Protein AF-A0A6J4IXH8-F1 (afdb_monomer)

Foldseek 3Di:
DDWDWDKAFPPNDPVAHLQLKWKAKPFF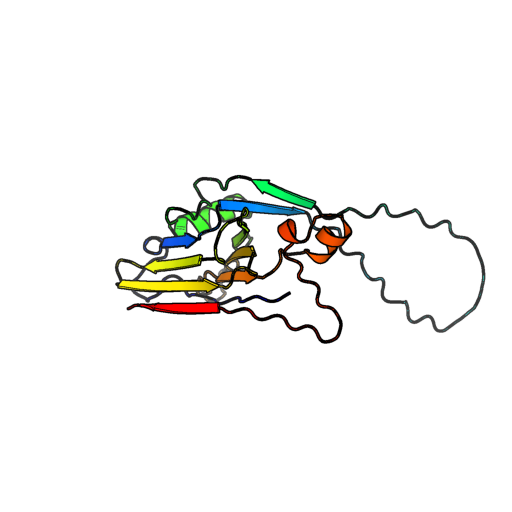WWKDKDAWPDPPPPDPPPDPDDDDDDDDPPDPDPTDFIDIDIDGDDPLCHRHVIHRRVSVQVVVCVVPVQFWAWIKTFHDDDDAAMWMKMDRVVVQKIKIKGKGNLWTMWIKTWGGFDPDPPDDTDRTIIITTIGSFDVNLVSCVVSVNDCNHGSDDDADVPDDDDMDMDMDMGD

Organism: NCBI:txid166587

Solvent-accessible surface area (backbone atoms only — not comparable to full-atom values): 11899 Å² total; per-residue (Å²): 133,55,70,50,71,57,77,41,60,47,36,85,46,96,88,54,46,40,73,55,25,35,33,30,29,74,43,71,26,31,40,50,69,49,73,39,75,76,74,75,76,71,68,78,71,88,75,86,74,82,94,76,90,83,88,78,87,73,78,81,76,76,77,63,67,29,45,76,47,79,41,75,47,52,84,58,67,39,24,70,86,50,28,43,43,44,51,45,58,50,55,44,33,78,80,32,83,78,50,39,47,76,49,41,29,32,53,73,92,74,90,62,34,47,39,38,36,43,32,29,73,91,74,53,33,35,40,39,38,40,37,36,57,68,34,39,22,40,27,46,36,23,78,46,78,63,93,46,93,83,50,75,84,64,79,46,38,46,20,64,33,37,17,19,29,43,88,65,23,70,49,29,40,75,58,68,46,52,48,90,76,22,28,62,82,87,72,60,97,89,60,82,90,86,81,53,76,48,81,47,77,50,110

Radius of gyration: 21.1 Å; Cα contacts (8 Å, |Δi|>4): 394; chains: 1; bounding box: 58×55×50 Å

Mean predicted aligned error: 7.2 Å

Sequence (203 aa):
AFGIHPYFPIPFTPSSRAEDCIVQASVTRRAEIESAPQAQLERPSDATGTVGSAGAAGSAVTPRVASIRFSPPSDALSLENGQRVDRLLDGQRGERPHGGLQVNYGRENGEGGVRWSLAAPREDVSVTIETSEDFRALRIFAPPPPASPTAPPAQTCISPVIATCFPDAFNLASAGYPPEVTGVIELAPGEQWRGWVRIGVTC

InterPro domains:
  IPR011013 Galactose mutarotase-like domain superfamily [SSF74650] (2-201)
  IPR014718 Glycoside hydrolase-type carbohydrate-binding [G3DSA:2.70.98.10] (1-202)

Structure (mmCIF, N/CA/C/O backbone):
data_AF-A0A6J4IXH8-F1
#
_entry.id   AF-A0A6J4IXH8-F1
#
loop_
_atom_site.group_PDB
_atom_site.id
_atom_site.type_symbol
_atom_site.label_atom_id
_atom_site.label_alt_id
_atom_site.label_comp_id
_atom_site.label_asym_id
_atom_site.label_entity_id
_atom_site.label_seq_id
_atom_site.pdbx_PDB_ins_code
_atom_site.Cartn_x
_atom_site.Cartn_y
_atom_site.Cartn_z
_atom_site.occupancy
_atom_site.B_iso_or_equiv
_atom_site.auth_seq_id
_atom_site.auth_comp_id
_atom_site.auth_asym_id
_atom_site.auth_atom_id
_atom_site.pdbx_PDB_model_num
ATOM 1 N N . ALA A 1 1 ? 2.494 5.334 -14.492 1.00 87.19 1 ALA A N 1
ATOM 2 C CA . ALA A 1 1 ? 2.220 4.782 -13.151 1.00 87.19 1 ALA A CA 1
ATOM 3 C C . ALA A 1 1 ? 0.738 4.935 -12.863 1.00 87.19 1 ALA A C 1
ATOM 5 O O . ALA A 1 1 ? 0.235 6.048 -12.969 1.00 87.19 1 ALA A O 1
ATOM 6 N N . PHE A 1 2 ? 0.050 3.842 -12.543 1.00 95.00 2 PHE A N 1
ATOM 7 C CA . PHE A 1 2 ? -1.353 3.871 -12.125 1.00 95.00 2 PHE A CA 1
ATOM 8 C C . PHE A 1 2 ? -1.459 3.387 -10.683 1.00 95.00 2 PHE A C 1
ATOM 10 O O . PHE A 1 2 ? -0.683 2.534 -10.254 1.00 95.00 2 PHE A O 1
ATOM 17 N N . GLY A 1 3 ? -2.403 3.941 -9.927 1.00 95.94 3 GLY A N 1
ATOM 18 C CA . GLY A 1 3 ? -2.612 3.561 -8.539 1.00 95.94 3 GLY A CA 1
ATOM 19 C C . GLY A 1 3 ? -3.905 4.114 -7.962 1.00 95.94 3 GLY A C 1
ATOM 20 O O . GLY A 1 3 ? -4.536 4.993 -8.549 1.00 95.94 3 GLY A O 1
ATOM 21 N N . ILE A 1 4 ? -4.281 3.587 -6.804 1.00 97.75 4 ILE A N 1
ATOM 22 C CA . ILE A 1 4 ? -5.411 4.045 -5.999 1.00 97.75 4 ILE A CA 1
ATOM 23 C C . ILE A 1 4 ? -4.935 4.430 -4.599 1.00 97.75 4 ILE A C 1
ATOM 25 O O . ILE A 1 4 ? -3.929 3.920 -4.107 1.00 97.75 4 ILE A O 1
ATOM 29 N N . HIS A 1 5 ? -5.669 5.341 -3.964 1.00 97.38 5 HIS A N 1
ATOM 30 C CA . HIS A 1 5 ? -5.351 5.848 -2.631 1.00 97.38 5 HIS A CA 1
ATOM 31 C C . HIS A 1 5 ? -6.638 6.104 -1.821 1.00 97.38 5 HIS A C 1
ATOM 33 O O . HIS A 1 5 ? -6.948 7.251 -1.493 1.00 97.38 5 HIS A O 1
ATOM 39 N N . PRO A 1 6 ? -7.465 5.067 -1.577 1.00 97.31 6 PRO A N 1
ATOM 40 C CA . PRO A 1 6 ? -8.696 5.222 -0.812 1.00 97.31 6 PRO A CA 1
ATOM 41 C C . PRO A 1 6 ? -8.375 5.431 0.667 1.00 97.31 6 PRO A C 1
ATOM 43 O O . PRO A 1 6 ? -7.497 4.769 1.215 1.00 97.31 6 PRO A O 1
ATOM 46 N N . TYR A 1 7 ? -9.097 6.327 1.326 1.00 96.06 7 TYR A N 1
ATOM 47 C CA . TYR A 1 7 ? -8.941 6.587 2.753 1.00 96.06 7 TYR A CA 1
ATOM 48 C C . TYR A 1 7 ? -10.083 5.935 3.519 1.00 96.06 7 TYR A C 1
ATOM 50 O O . TYR A 1 7 ? -11.245 6.265 3.286 1.00 96.06 7 TYR A O 1
ATOM 58 N N . PHE A 1 8 ? -9.750 5.041 4.447 1.00 95.50 8 PHE A N 1
ATOM 59 C CA . PHE A 1 8 ? -10.729 4.395 5.312 1.00 95.50 8 PHE A CA 1
ATOM 60 C C . PHE A 1 8 ? -10.661 4.990 6.712 1.00 95.50 8 PHE A C 1
ATOM 62 O O . PHE A 1 8 ? -9.578 4.995 7.310 1.00 95.50 8 PHE A O 1
ATOM 69 N N . PRO A 1 9 ? -11.780 5.507 7.243 1.00 94.31 9 PRO A N 1
ATOM 70 C CA . PRO A 1 9 ? -11.815 5.997 8.606 1.00 94.31 9 PRO A CA 1
ATOM 71 C C . PRO A 1 9 ? -11.579 4.848 9.582 1.00 94.31 9 PRO A C 1
ATOM 73 O O . PRO A 1 9 ? -12.140 3.765 9.428 1.00 94.31 9 PRO A O 1
ATOM 76 N N . ILE A 1 10 ? -10.756 5.109 10.593 1.00 92.19 10 ILE A N 1
ATOM 77 C CA . ILE A 1 10 ? -10.539 4.222 11.724 1.00 92.19 10 ILE A CA 1
ATOM 78 C C . ILE A 1 10 ? -10.920 4.985 12.998 1.00 92.19 10 ILE A C 1
ATOM 80 O O . ILE A 1 10 ? -10.379 6.062 13.263 1.00 92.19 10 ILE A O 1
ATOM 84 N N . PRO A 1 11 ? -11.812 4.431 13.817 1.00 90.62 11 PRO A N 1
ATOM 85 C CA . PRO A 1 11 ? -12.484 3.151 13.619 1.00 90.62 11 PRO A CA 1
ATOM 86 C C . PRO A 1 11 ? -13.661 3.314 12.616 1.00 90.62 11 PRO A C 1
ATOM 88 O O . PRO A 1 11 ? -14.047 4.446 12.312 1.00 90.62 11 PRO A O 1
ATOM 91 N N . PHE A 1 12 ? -14.185 2.228 12.027 1.00 88.19 12 PHE A N 1
ATOM 92 C CA . PHE A 1 12 ? -15.196 2.334 10.950 1.00 88.19 12 PHE A CA 1
ATOM 93 C C . PHE A 1 12 ? -16.513 2.962 11.417 1.00 88.19 12 PHE A C 1
ATOM 95 O O . PHE A 1 12 ? -17.196 3.634 10.644 1.00 88.19 12 PHE A O 1
ATOM 102 N N . THR A 1 13 ? -16.875 2.733 12.677 1.00 84.94 13 THR A N 1
ATOM 103 C CA . THR A 1 13 ? -18.108 3.229 13.295 1.00 84.94 13 THR A CA 1
ATOM 104 C C . THR A 1 13 ? -17.793 3.987 14.588 1.00 84.94 13 THR A C 1
ATOM 106 O O . THR A 1 13 ? -16.783 3.696 15.234 1.00 84.94 13 THR A O 1
ATOM 109 N N . PRO A 1 14 ? -18.656 4.914 15.042 1.00 86.56 14 PRO A N 1
ATOM 110 C CA . PRO A 1 14 ? -18.432 5.645 16.293 1.00 86.56 14 PRO A CA 1
ATOM 111 C C . PRO A 1 14 ? -18.320 4.771 17.556 1.00 86.56 14 PRO A C 1
ATOM 113 O O . PRO A 1 14 ? -17.774 5.231 18.554 1.00 86.56 14 PRO A O 1
ATOM 116 N N . SER A 1 15 ? -18.846 3.541 17.540 1.00 86.50 15 SER A N 1
ATOM 117 C CA . SER A 1 15 ? -18.797 2.599 18.670 1.00 86.50 15 SER A CA 1
ATOM 118 C C . SER A 1 15 ? -17.563 1.694 18.678 1.00 86.50 15 SER A C 1
ATOM 120 O O . SER A 1 15 ? -17.307 1.028 19.679 1.00 86.50 15 SER A O 1
ATOM 122 N N . SER A 1 16 ? -16.826 1.649 17.570 1.00 88.12 16 SER A N 1
ATOM 123 C CA . SER A 1 16 ? -15.668 0.772 17.379 1.00 88.12 16 SER A CA 1
ATOM 124 C C . SER A 1 16 ? -14.368 1.438 17.844 1.00 88.12 16 SER A C 1
ATOM 126 O O . SER A 1 16 ? -14.337 2.635 18.138 1.00 88.12 16 SER A O 1
ATOM 128 N N . ARG A 1 17 ? -13.268 0.681 17.938 1.00 92.25 17 ARG A N 1
ATOM 129 C CA . ARG A 1 17 ? -11.927 1.215 18.242 1.00 92.25 17 ARG A CA 1
ATOM 130 C C . ARG A 1 17 ? -10.899 0.701 17.235 1.00 92.25 17 ARG A C 1
ATOM 132 O O . ARG A 1 17 ? -11.084 -0.341 16.618 1.00 92.25 17 ARG A O 1
ATOM 139 N N . ALA A 1 18 ? -9.778 1.411 17.081 1.00 92.00 18 ALA A N 1
ATOM 140 C CA . ALA A 1 18 ? -8.695 0.982 16.183 1.00 92.00 18 ALA A CA 1
ATOM 141 C C . ALA A 1 18 ? -8.145 -0.411 16.547 1.00 92.00 18 ALA A C 1
ATOM 143 O O . ALA A 1 18 ? -7.763 -1.180 15.672 1.00 92.00 18 ALA A O 1
ATOM 144 N N . GLU A 1 19 ? -8.153 -0.746 17.839 1.00 95.06 19 GLU A N 1
ATOM 145 C CA . GLU A 1 19 ? -7.765 -2.057 18.368 1.00 95.06 19 GLU A CA 1
ATOM 146 C C . GLU A 1 19 ? -8.638 -3.224 17.905 1.00 95.06 19 GLU A C 1
ATOM 148 O O . GLU A 1 19 ? -8.173 -4.366 17.972 1.00 95.06 19 GLU A O 1
ATOM 153 N N . ASP A 1 20 ? -9.851 -2.926 17.441 1.00 94.81 20 ASP A N 1
ATOM 154 C CA . ASP A 1 20 ? -10.836 -3.896 16.962 1.00 94.81 20 ASP A CA 1
ATOM 155 C C . ASP A 1 20 ? -10.746 -4.102 15.446 1.00 94.81 20 ASP A C 1
ATOM 157 O O . ASP A 1 20 ? -11.387 -4.995 14.898 1.00 94.81 20 ASP A O 1
ATOM 161 N N . CYS A 1 21 ? -9.932 -3.290 14.766 1.00 96.19 21 CYS A N 1
ATOM 162 C CA . CYS A 1 21 ? -9.717 -3.370 13.332 1.00 96.19 21 CYS A CA 1
ATOM 163 C C . CYS A 1 21 ? -8.485 -4.230 13.011 1.00 96.19 21 CYS A C 1
ATOM 165 O O . CYS A 1 21 ? -7.432 -4.095 13.642 1.00 96.19 21 CYS A O 1
ATOM 167 N N . ILE A 1 22 ? -8.593 -5.065 11.979 1.00 96.88 22 ILE A N 1
ATOM 168 C CA . ILE A 1 22 ? -7.533 -5.945 11.477 1.00 96.88 22 ILE A CA 1
ATOM 169 C C . ILE A 1 22 ? -7.256 -5.596 10.015 1.00 96.88 22 ILE A C 1
ATOM 171 O O . ILE A 1 22 ? -8.172 -5.591 9.196 1.00 96.88 22 ILE A O 1
ATOM 175 N N . VAL A 1 23 ? -5.992 -5.334 9.680 1.00 96.75 23 VAL A N 1
ATOM 176 C CA . VAL A 1 23 ? -5.506 -5.190 8.302 1.00 96.75 23 VAL A CA 1
ATOM 177 C C . VAL A 1 23 ? -4.793 -6.453 7.864 1.00 96.75 23 VAL A C 1
ATOM 179 O O . VAL A 1 23 ? -3.922 -6.937 8.574 1.00 96.75 23 VAL A O 1
ATOM 182 N N . GLN A 1 24 ? -5.080 -6.932 6.661 1.00 96.62 24 GLN A N 1
ATOM 183 C CA . GLN A 1 24 ? -4.348 -8.032 6.042 1.00 96.62 24 GLN A CA 1
ATOM 184 C C . GLN A 1 24 ? -3.938 -7.657 4.619 1.00 96.62 24 GLN A C 1
ATOM 186 O O . GLN A 1 24 ? -4.613 -6.868 3.956 1.00 96.62 24 GLN A O 1
ATOM 191 N N . ALA A 1 25 ? -2.826 -8.206 4.134 1.00 95.06 25 ALA A N 1
ATOM 192 C CA . ALA A 1 25 ? -2.415 -8.034 2.749 1.00 95.06 25 ALA A CA 1
ATOM 193 C C . ALA A 1 25 ? -1.637 -9.244 2.223 1.00 95.06 25 ALA A C 1
ATOM 195 O O . ALA A 1 25 ? -0.930 -9.909 2.973 1.00 95.06 25 ALA A O 1
ATOM 196 N N . SER A 1 26 ? -1.715 -9.492 0.915 1.00 91.25 26 SER A N 1
ATOM 197 C CA . SER A 1 26 ? -0.992 -10.579 0.235 1.00 91.25 26 SER A CA 1
ATOM 198 C C . SER A 1 26 ? 0.479 -10.261 -0.071 1.00 91.25 26 SER A C 1
ATOM 200 O O . SER A 1 26 ? 1.099 -10.944 -0.883 1.00 91.25 26 SER A O 1
ATOM 202 N N . VAL A 1 27 ? 1.022 -9.182 0.492 1.00 83.62 27 VAL A N 1
ATOM 203 C CA . VAL A 1 27 ? 2.410 -8.751 0.284 1.00 83.62 27 VAL A CA 1
ATOM 204 C C . VAL A 1 27 ? 3.284 -9.247 1.429 1.00 83.62 27 VAL A C 1
ATOM 206 O O . VAL A 1 27 ? 2.917 -9.131 2.595 1.00 83.62 27 VAL A O 1
ATOM 209 N N . THR A 1 28 ? 4.448 -9.788 1.084 1.00 81.81 28 THR A N 1
ATOM 210 C CA . THR A 1 28 ? 5.257 -10.618 1.993 1.00 81.81 28 THR A CA 1
ATOM 211 C C . THR A 1 28 ? 6.595 -9.975 2.372 1.00 81.81 28 THR A C 1
ATOM 213 O O . THR A 1 28 ? 7.323 -10.468 3.239 1.00 81.81 28 THR A O 1
ATOM 216 N N . ARG A 1 29 ? 6.955 -8.853 1.728 1.00 89.62 29 ARG A N 1
ATOM 217 C CA . ARG A 1 29 ? 8.221 -8.142 1.953 1.00 89.62 29 ARG A CA 1
ATOM 218 C C . ARG A 1 29 ? 8.010 -6.660 2.182 1.00 89.62 29 ARG A C 1
ATOM 220 O O . ARG A 1 29 ? 7.274 -6.017 1.438 1.00 89.62 29 ARG A O 1
ATOM 227 N N . ARG A 1 30 ? 8.735 -6.106 3.154 1.00 91.88 30 ARG A N 1
ATOM 228 C CA . ARG A 1 30 ? 8.935 -4.664 3.308 1.00 91.88 30 ARG A CA 1
ATOM 229 C C . ARG A 1 30 ? 9.910 -4.198 2.227 1.00 91.88 30 ARG A C 1
ATOM 231 O O . ARG A 1 30 ? 10.925 -4.846 1.992 1.00 91.88 30 ARG A O 1
ATOM 238 N N . ALA A 1 31 ? 9.595 -3.079 1.585 1.00 90.38 31 ALA A N 1
ATOM 239 C CA . ALA A 1 31 ? 10.451 -2.417 0.612 1.00 90.38 31 ALA A CA 1
ATOM 240 C C . ALA A 1 31 ? 11.000 -1.110 1.204 1.00 90.38 31 ALA A C 1
ATOM 242 O O . ALA A 1 31 ? 10.261 -0.154 1.470 1.00 90.38 31 ALA A O 1
ATOM 243 N N . GLU A 1 32 ? 12.309 -1.064 1.409 1.00 90.88 32 GLU A N 1
ATOM 244 C CA . GLU A 1 32 ? 13.037 0.145 1.778 1.00 90.88 32 GLU A CA 1
ATOM 245 C C . GLU A 1 32 ? 13.555 0.805 0.509 1.00 90.88 32 GLU A C 1
ATOM 247 O O . GLU A 1 32 ? 14.340 0.202 -0.218 1.00 90.88 32 GLU A O 1
ATOM 252 N N . ILE A 1 33 ? 13.106 2.030 0.243 1.00 86.94 33 ILE A N 1
ATOM 253 C CA . ILE A 1 33 ? 13.518 2.801 -0.929 1.00 86.94 33 ILE A CA 1
ATOM 254 C C . ILE A 1 33 ? 14.333 3.982 -0.427 1.00 86.94 33 ILE A C 1
ATOM 256 O O . ILE A 1 33 ? 13.814 4.831 0.303 1.00 86.94 33 ILE A O 1
ATOM 260 N N . GLU A 1 34 ? 15.603 4.024 -0.809 1.00 88.12 34 GLU A N 1
ATOM 261 C CA . GLU A 1 34 ? 16.436 5.207 -0.652 1.00 88.12 34 GLU A CA 1
ATOM 262 C C . GLU A 1 34 ? 16.357 5.999 -1.952 1.00 88.12 34 GLU A C 1
ATOM 264 O O . GLU A 1 34 ? 16.907 5.591 -2.979 1.00 88.12 34 GLU A O 1
ATOM 269 N N . SER A 1 35 ? 15.629 7.114 -1.913 1.00 80.00 35 SER A N 1
ATOM 270 C CA . SER A 1 35 ? 15.503 7.977 -3.079 1.00 80.00 35 SER A CA 1
ATOM 271 C C . SER A 1 35 ? 16.795 8.720 -3.360 1.00 80.00 35 SER A C 1
ATOM 273 O O . SER A 1 35 ? 17.481 9.192 -2.446 1.00 80.00 35 SER A O 1
ATOM 275 N N . ALA A 1 36 ? 17.087 8.882 -4.647 1.00 73.88 36 ALA A N 1
ATOM 276 C CA . ALA A 1 36 ? 18.107 9.822 -5.068 1.00 73.88 36 ALA A CA 1
ATOM 277 C C . ALA A 1 36 ? 17.734 11.235 -4.566 1.00 73.88 36 ALA A C 1
ATOM 279 O O . ALA A 1 36 ? 16.548 11.584 -4.539 1.00 73.88 36 ALA A O 1
ATOM 280 N N . PRO A 1 37 ? 18.711 12.077 -4.179 1.00 69.62 37 PRO A N 1
ATOM 281 C CA . PRO A 1 37 ? 18.475 13.496 -3.993 1.00 69.62 37 PRO A CA 1
ATOM 282 C C . PRO A 1 37 ? 17.785 14.020 -5.245 1.00 69.62 37 PRO A C 1
ATOM 284 O O . PRO A 1 37 ? 18.296 13.842 -6.352 1.00 69.62 37 PRO A O 1
ATOM 287 N N . GLN A 1 38 ? 16.627 14.656 -5.077 1.00 61.53 38 GLN A N 1
ATOM 288 C CA . GLN A 1 38 ? 16.044 15.408 -6.174 1.00 61.53 38 GLN A CA 1
ATOM 289 C C . GLN A 1 38 ? 17.078 16.457 -6.562 1.00 61.53 38 GLN A C 1
ATOM 291 O O . GLN A 1 38 ? 17.423 17.310 -5.740 1.00 61.53 38 GLN A O 1
ATOM 296 N N . ALA A 1 39 ? 17.607 16.362 -7.785 1.00 58.66 39 ALA A N 1
ATOM 297 C CA . ALA A 1 39 ? 18.360 17.460 -8.355 1.00 58.66 39 ALA A CA 1
ATOM 298 C C . ALA A 1 39 ? 17.450 18.679 -8.218 1.00 58.66 39 ALA A C 1
ATOM 300 O O . ALA A 1 39 ? 16.337 18.680 -8.753 1.00 58.66 39 ALA A O 1
ATOM 301 N N . GLN A 1 40 ? 17.864 19.662 -7.414 1.00 54.69 40 GLN A N 1
ATOM 302 C CA . GLN A 1 40 ? 17.175 20.938 -7.412 1.00 54.69 40 GLN A CA 1
ATOM 303 C C . GLN A 1 40 ? 17.291 21.411 -8.849 1.00 54.69 40 GLN A C 1
ATOM 305 O O . GLN A 1 40 ? 18.394 21.671 -9.324 1.00 54.69 40 GLN A O 1
ATOM 310 N N . LEU A 1 41 ? 16.170 21.390 -9.572 1.00 49.66 41 LEU A N 1
ATOM 311 C CA . LEU A 1 41 ? 16.107 21.995 -10.882 1.00 49.66 41 LEU A CA 1
ATOM 312 C C . LEU A 1 41 ? 16.329 23.474 -10.589 1.00 49.66 41 LEU A C 1
ATOM 314 O O . LEU A 1 41 ? 15.398 24.170 -10.176 1.00 49.66 41 LEU A O 1
ATOM 318 N N . GLU A 1 42 ? 17.583 23.921 -10.658 1.00 53.22 42 GLU A N 1
ATOM 319 C CA . GLU A 1 42 ? 17.885 25.336 -10.619 1.00 53.22 42 GLU A CA 1
ATOM 320 C C . GLU A 1 42 ? 17.033 25.918 -11.735 1.00 53.22 42 GLU A C 1
ATOM 322 O O . GLU A 1 42 ? 17.183 25.555 -12.906 1.00 53.22 42 GLU A O 1
ATOM 327 N N . ARG A 1 43 ? 16.025 26.717 -11.354 1.00 54.06 43 ARG A N 1
ATOM 328 C CA . ARG A 1 43 ? 15.252 27.453 -12.347 1.00 54.06 43 ARG A CA 1
ATOM 329 C C . ARG A 1 43 ? 16.298 28.178 -13.181 1.00 54.06 43 ARG A C 1
ATOM 331 O O . ARG A 1 43 ? 17.144 28.827 -12.559 1.00 54.06 43 ARG A O 1
ATOM 338 N N . PRO A 1 44 ? 16.274 28.056 -14.521 1.00 55.91 44 PRO A N 1
ATOM 339 C CA . PRO A 1 44 ? 17.113 28.892 -15.356 1.00 55.91 44 PRO A CA 1
ATOM 340 C C . PRO A 1 44 ? 16.893 30.307 -14.846 1.00 55.91 44 PRO A C 1
ATOM 342 O O . PRO A 1 44 ? 15.757 30.783 -14.839 1.00 55.91 44 PRO A O 1
ATOM 345 N N . SER A 1 45 ? 17.927 30.911 -14.265 1.00 66.62 45 SER A N 1
ATOM 346 C CA . SER A 1 45 ? 17.841 32.300 -13.856 1.00 66.62 45 SER A CA 1
ATOM 347 C C . SER A 1 45 ? 17.407 33.061 -15.100 1.00 66.62 45 SER A C 1
ATOM 349 O O . SER A 1 45 ? 17.927 32.791 -16.184 1.00 66.62 45 SER A O 1
ATOM 351 N N . ASP A 1 46 ? 16.400 33.927 -14.967 1.00 57.56 46 ASP A N 1
ATOM 352 C CA . ASP A 1 46 ? 15.926 34.787 -16.049 1.00 57.56 46 ASP A CA 1
ATOM 353 C C . ASP A 1 46 ? 17.089 35.699 -16.472 1.00 57.56 46 ASP A C 1
ATOM 355 O O . ASP A 1 46 ? 17.253 36.825 -16.006 1.00 57.56 46 ASP A O 1
ATOM 359 N N . ALA A 1 47 ? 17.977 35.165 -17.304 1.00 53.16 47 ALA A N 1
ATOM 360 C CA . ALA A 1 47 ? 19.198 35.802 -17.739 1.00 53.16 47 ALA A CA 1
ATOM 361 C C . ALA A 1 47 ? 18.864 36.677 -18.943 1.00 53.16 47 ALA A C 1
ATOM 363 O O . ALA A 1 47 ? 19.218 36.395 -20.087 1.00 53.16 47 ALA A O 1
ATOM 364 N N . THR A 1 48 ? 18.189 37.792 -18.677 1.00 60.62 48 THR A N 1
ATOM 365 C CA . THR A 1 48 ? 18.367 38.981 -19.503 1.00 60.62 48 THR A CA 1
ATOM 366 C C . THR A 1 48 ? 19.795 39.483 -19.303 1.00 60.62 48 THR A C 1
ATOM 368 O O . THR A 1 48 ? 20.059 40.263 -18.394 1.00 60.62 48 THR A O 1
ATOM 371 N N . GLY A 1 49 ? 20.716 39.056 -20.168 1.00 56.59 49 GLY A N 1
ATOM 372 C CA . GLY A 1 49 ? 21.866 39.884 -20.521 1.00 56.59 49 GLY A CA 1
ATOM 373 C C . GLY A 1 49 ? 23.261 39.276 -20.372 1.00 56.59 49 GLY A C 1
ATOM 374 O O . GLY A 1 49 ? 23.696 38.874 -19.299 1.00 56.59 49 GLY A O 1
ATOM 375 N N . THR A 1 50 ? 24.006 39.461 -21.465 1.00 53.75 50 THR A N 1
ATOM 376 C CA . THR A 1 50 ? 25.472 39.509 -21.615 1.00 53.75 50 THR A CA 1
ATOM 377 C C . THR A 1 50 ? 26.207 38.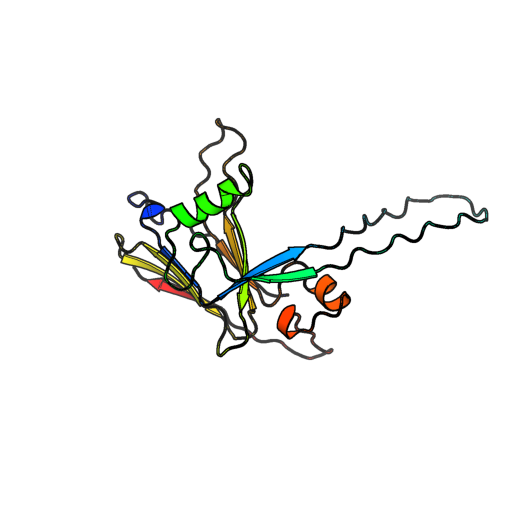183 -21.825 1.00 53.75 50 THR A C 1
ATOM 379 O O . THR A 1 50 ? 26.547 37.451 -20.903 1.00 53.75 50 THR A O 1
ATOM 382 N N . VAL A 1 51 ? 26.523 37.933 -23.099 1.00 53.97 51 VAL A N 1
ATOM 383 C CA . VAL A 1 51 ? 27.453 36.906 -23.575 1.00 53.97 51 VAL A CA 1
ATOM 384 C C . VAL A 1 51 ? 28.875 37.294 -23.151 1.00 53.97 51 VAL A C 1
ATOM 386 O O . VAL A 1 51 ? 29.426 38.269 -23.656 1.00 53.97 51 VAL A O 1
ATOM 389 N N . GLY A 1 52 ? 29.468 36.529 -22.235 1.00 53.94 52 GLY A N 1
ATOM 390 C CA . GLY A 1 52 ? 30.875 36.635 -21.843 1.00 53.94 52 GLY A CA 1
ATOM 391 C C . GLY A 1 52 ? 31.413 35.283 -21.363 1.00 53.94 52 GLY A C 1
ATOM 392 O O . GLY A 1 52 ? 30.938 34.742 -20.372 1.00 53.94 52 GLY A O 1
ATOM 393 N N . SER A 1 53 ? 32.379 34.725 -22.099 1.00 55.88 53 SER A N 1
ATOM 394 C CA . SER A 1 53 ? 33.139 33.496 -21.787 1.00 55.88 53 SER A CA 1
ATOM 395 C C . SER A 1 53 ? 34.040 33.688 -20.545 1.00 55.88 53 SER A C 1
ATOM 397 O O . SER A 1 53 ? 34.370 34.827 -20.247 1.00 55.88 53 SER A O 1
ATOM 399 N N . ALA A 1 54 ? 34.591 32.712 -19.814 1.00 53.72 54 ALA A N 1
ATOM 400 C CA . ALA A 1 54 ? 34.830 31.284 -20.005 1.00 53.72 54 ALA A CA 1
ATOM 401 C C . ALA A 1 54 ? 35.128 30.630 -18.630 1.00 53.72 54 ALA A C 1
ATOM 403 O O . ALA A 1 54 ? 35.655 31.290 -17.739 1.00 53.72 54 ALA A O 1
ATOM 404 N N . GLY A 1 55 ? 34.917 29.313 -18.522 1.00 54.59 55 GLY A N 1
ATOM 405 C CA . GLY A 1 55 ? 35.795 28.428 -17.742 1.00 54.59 55 GLY A CA 1
ATOM 406 C C . GLY A 1 55 ? 35.601 28.362 -16.224 1.00 54.59 55 GLY A C 1
ATOM 407 O O . GLY A 1 55 ? 36.504 28.725 -15.479 1.00 54.59 55 GLY A O 1
ATOM 408 N N . ALA A 1 56 ? 34.498 27.771 -15.761 1.00 56.34 56 ALA A N 1
ATOM 409 C CA . ALA A 1 56 ? 34.461 27.142 -14.441 1.00 56.34 56 ALA A CA 1
ATOM 410 C C . ALA A 1 56 ? 34.338 25.624 -14.628 1.00 56.34 56 ALA A C 1
ATOM 412 O O . ALA A 1 56 ? 33.361 25.139 -15.198 1.00 56.34 56 ALA A O 1
ATOM 413 N N . ALA A 1 57 ? 35.350 24.877 -14.183 1.00 58.78 57 ALA A N 1
ATOM 414 C CA . ALA A 1 57 ? 35.293 23.424 -14.106 1.00 58.78 57 ALA A CA 1
ATOM 415 C C . ALA A 1 57 ? 34.255 23.045 -13.041 1.00 58.78 57 ALA A C 1
ATOM 417 O O . ALA A 1 57 ? 34.531 23.095 -11.843 1.00 58.78 57 ALA A O 1
ATOM 418 N N . GLY A 1 58 ? 33.033 22.747 -13.486 1.00 58.88 58 GLY A N 1
ATOM 419 C CA . GLY A 1 58 ? 31.962 22.277 -12.619 1.00 58.88 58 GLY A CA 1
ATOM 420 C C . GLY A 1 58 ? 32.392 20.984 -11.939 1.00 58.88 58 GLY A C 1
ATOM 421 O O . GLY A 1 58 ? 32.725 20.007 -12.609 1.00 58.88 58 GLY A O 1
ATOM 422 N N . SER A 1 59 ? 32.415 20.995 -10.607 1.00 62.75 59 SER A N 1
ATOM 423 C CA . SER A 1 59 ? 32.625 19.791 -9.809 1.00 62.75 59 SER A CA 1
ATOM 424 C C . SER A 1 59 ? 31.560 18.772 -10.209 1.00 62.75 59 SER A C 1
ATOM 426 O O . SER A 1 59 ? 30.366 19.061 -10.107 1.00 62.75 59 SER A O 1
ATOM 428 N N . ALA A 1 60 ? 31.980 17.616 -10.725 1.00 61.84 60 ALA A N 1
ATOM 429 C CA . ALA A 1 60 ? 31.061 16.564 -11.128 1.00 61.84 60 ALA A CA 1
ATOM 430 C C . ALA A 1 60 ? 30.288 16.098 -9.889 1.00 61.84 60 ALA A C 1
ATOM 432 O O . ALA A 1 60 ? 30.837 15.439 -9.007 1.00 61.84 60 ALA A O 1
ATOM 433 N N . VAL A 1 61 ? 29.014 16.477 -9.798 1.00 62.19 61 VAL A N 1
ATOM 434 C CA . VAL A 1 61 ? 28.109 15.941 -8.785 1.00 62.19 61 VAL A CA 1
ATOM 435 C C . VAL A 1 61 ? 27.933 14.465 -9.112 1.00 62.19 61 VAL A C 1
ATOM 437 O O . VAL A 1 61 ? 27.284 14.134 -10.100 1.00 62.19 61 VAL A O 1
ATOM 440 N N . THR A 1 62 ? 28.526 13.575 -8.315 1.00 57.12 62 THR A N 1
ATOM 441 C CA . THR A 1 62 ? 28.255 12.140 -8.431 1.00 57.12 62 THR A CA 1
ATOM 442 C C . THR A 1 62 ? 26.778 11.928 -8.107 1.00 57.12 62 THR A C 1
ATOM 444 O O . THR A 1 62 ? 26.378 12.170 -6.962 1.00 57.12 62 THR A O 1
ATOM 447 N N . PRO A 1 63 ? 25.941 11.517 -9.074 1.00 60.78 63 PRO A N 1
ATOM 448 C CA . PRO A 1 63 ? 24.534 11.299 -8.803 1.00 60.78 63 PRO A CA 1
ATOM 449 C C . PRO A 1 63 ? 24.418 10.157 -7.796 1.00 60.78 63 PRO A C 1
ATOM 451 O O . PRO A 1 63 ? 24.931 9.058 -8.011 1.00 60.78 63 PRO A O 1
ATOM 454 N N . ARG A 1 64 ? 23.759 10.418 -6.665 1.00 70.00 64 ARG A N 1
ATOM 455 C CA . ARG A 1 64 ? 23.322 9.335 -5.784 1.00 70.00 64 ARG A CA 1
ATOM 456 C C . ARG A 1 64 ? 22.269 8.540 -6.545 1.00 70.00 64 ARG A C 1
ATOM 458 O O . ARG A 1 64 ? 21.273 9.096 -6.995 1.00 70.00 64 ARG A O 1
ATOM 465 N N . VAL A 1 65 ? 22.526 7.252 -6.695 1.00 75.38 65 VAL A N 1
ATOM 466 C CA . VAL A 1 65 ? 21.656 6.318 -7.402 1.00 75.38 65 VAL A CA 1
ATOM 467 C C . VAL A 1 65 ? 20.564 5.861 -6.434 1.00 75.38 65 VAL A C 1
ATOM 469 O O . VAL A 1 65 ? 20.872 5.501 -5.298 1.00 75.38 65 VAL A O 1
ATOM 472 N N . ALA A 1 66 ? 19.300 5.902 -6.859 1.00 86.12 66 ALA A N 1
ATOM 473 C CA . ALA A 1 66 ? 18.202 5.367 -6.058 1.00 86.12 66 ALA A CA 1
ATOM 474 C C . ALA A 1 66 ? 18.421 3.867 -5.805 1.00 86.12 66 ALA A C 1
ATOM 476 O O . ALA A 1 66 ? 18.909 3.148 -6.680 1.00 86.12 66 ALA A O 1
ATOM 477 N N . SER A 1 67 ? 18.055 3.379 -4.622 1.00 88.56 67 SER A N 1
ATOM 478 C CA . SER A 1 67 ? 18.165 1.955 -4.297 1.00 88.56 67 SER A CA 1
ATOM 479 C C . SER A 1 67 ? 16.903 1.424 -3.636 1.00 88.56 67 SER A C 1
ATOM 481 O O . SER A 1 67 ? 16.162 2.167 -2.988 1.00 88.56 67 SER A O 1
ATOM 483 N N . ILE A 1 68 ? 16.651 0.128 -3.819 1.00 91.00 68 ILE A N 1
ATOM 484 C CA . ILE A 1 68 ? 15.549 -0.584 -3.178 1.00 91.00 68 ILE A CA 1
ATOM 485 C C . ILE A 1 68 ? 16.071 -1.867 -2.539 1.00 91.00 68 ILE A C 1
ATOM 487 O O . ILE A 1 68 ? 16.841 -2.613 -3.144 1.00 91.00 68 ILE A O 1
ATOM 491 N N . ARG A 1 69 ? 15.654 -2.123 -1.299 1.00 91.56 69 ARG A N 1
ATOM 492 C CA . ARG A 1 69 ? 15.955 -3.361 -0.576 1.00 91.56 69 ARG A CA 1
ATOM 493 C C . ARG A 1 69 ? 14.672 -3.997 -0.078 1.00 91.56 69 ARG A C 1
ATOM 495 O O . ARG A 1 69 ? 13.807 -3.310 0.463 1.00 91.56 69 ARG A O 1
ATOM 502 N N . PHE A 1 70 ? 14.587 -5.312 -0.232 1.00 90.00 70 PHE A N 1
ATOM 503 C CA . PHE A 1 70 ? 13.501 -6.113 0.311 1.00 90.00 70 PHE A CA 1
ATOM 504 C C . PHE A 1 70 ? 13.966 -6.837 1.566 1.00 90.00 70 PHE A C 1
ATOM 506 O O . PHE A 1 70 ? 15.049 -7.422 1.594 1.00 90.00 70 PHE A O 1
ATOM 513 N N . SER A 1 71 ? 13.137 -6.804 2.598 1.00 91.94 71 SER A N 1
ATOM 514 C CA . SER A 1 71 ? 13.360 -7.524 3.847 1.00 91.94 71 SER A CA 1
ATOM 515 C C . SER A 1 71 ? 12.042 -8.119 4.348 1.00 91.94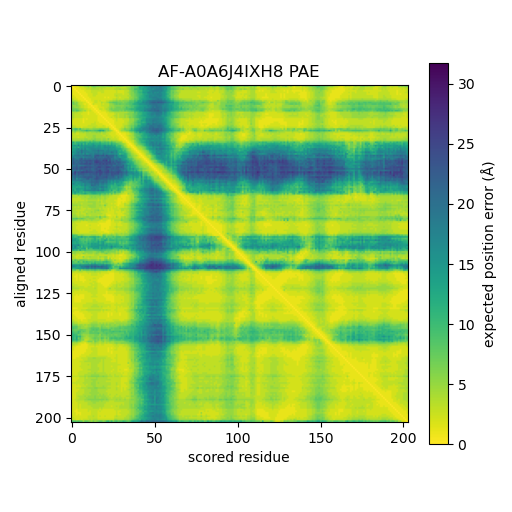 71 SER A C 1
ATOM 517 O O . SER A 1 71 ? 10.963 -7.614 4.010 1.00 91.94 71 SER A O 1
ATOM 519 N N . PRO A 1 72 ? 12.074 -9.210 5.129 1.00 90.19 72 PRO A N 1
ATOM 520 C CA . PRO A 1 72 ? 10.894 -9.643 5.865 1.00 90.19 72 PRO A CA 1
ATOM 521 C C . PRO A 1 72 ? 10.389 -8.500 6.763 1.00 90.19 72 PRO A C 1
ATOM 523 O O . PRO A 1 72 ? 11.210 -7.826 7.398 1.00 90.19 72 PRO A O 1
ATOM 526 N N . PRO A 1 73 ? 9.071 -8.240 6.824 1.00 87.00 73 PRO A N 1
ATOM 527 C CA . PRO A 1 73 ? 8.542 -7.292 7.794 1.00 87.00 73 PRO A CA 1
ATOM 528 C C . PRO A 1 73 ? 8.783 -7.812 9.219 1.00 87.00 73 PRO A C 1
ATOM 530 O O . PRO A 1 73 ? 8.794 -9.018 9.456 1.00 87.00 73 PRO A O 1
ATOM 533 N N . SER A 1 74 ? 8.956 -6.902 10.178 1.00 87.62 74 SER A N 1
ATOM 534 C CA . SER A 1 74 ? 8.903 -7.268 11.597 1.00 87.62 74 SER A CA 1
ATOM 535 C C . SER A 1 74 ? 7.490 -7.717 11.977 1.00 87.62 74 SER A C 1
ATOM 537 O O . SER A 1 74 ? 6.531 -7.364 11.293 1.00 87.62 74 SER A O 1
ATOM 539 N N . ASP A 1 75 ? 7.329 -8.407 13.107 1.00 86.75 75 ASP A N 1
ATOM 540 C CA . ASP A 1 75 ? 6.006 -8.834 13.593 1.00 86.75 75 ASP A CA 1
ATOM 541 C C . ASP A 1 75 ? 5.009 -7.667 13.704 1.00 86.75 75 ASP A C 1
ATOM 543 O O . ASP A 1 75 ? 3.828 -7.814 13.409 1.00 86.75 75 ASP A O 1
ATOM 547 N N . ALA A 1 76 ? 5.485 -6.469 14.063 1.00 85.56 76 ALA A N 1
ATOM 548 C CA . ALA A 1 76 ? 4.650 -5.270 14.161 1.00 85.56 76 ALA A CA 1
ATOM 549 C C . ALA A 1 76 ? 4.142 -4.744 12.802 1.00 85.56 76 ALA A C 1
ATOM 551 O O . ALA A 1 76 ? 3.178 -3.976 12.765 1.00 85.56 76 ALA A O 1
ATOM 552 N N . LEU A 1 77 ? 4.789 -5.134 11.702 1.00 86.56 77 LEU A N 1
ATOM 553 C CA . LEU A 1 77 ? 4.504 -4.689 10.336 1.00 86.56 77 LEU A CA 1
ATOM 554 C C . LEU A 1 77 ? 4.091 -5.846 9.409 1.00 86.56 77 LEU A C 1
ATOM 556 O O . LEU A 1 77 ? 3.823 -5.618 8.234 1.00 86.56 77 LEU A O 1
ATOM 560 N N . SER A 1 78 ? 4.056 -7.087 9.893 1.00 90.62 78 SER A N 1
ATOM 561 C CA . SER A 1 78 ? 3.636 -8.228 9.083 1.00 90.62 78 SER A CA 1
ATOM 562 C C . SER A 1 78 ? 2.129 -8.184 8.864 1.00 90.62 78 SER A C 1
ATOM 564 O O . SER A 1 78 ? 1.367 -8.101 9.821 1.00 90.62 78 SER A O 1
ATOM 566 N N . LEU A 1 79 ? 1.693 -8.227 7.602 1.00 91.38 79 LEU A N 1
ATOM 567 C CA . LEU A 1 79 ? 0.276 -8.144 7.230 1.00 91.38 79 LEU A CA 1
ATOM 568 C C . LEU A 1 79 ? -0.305 -9.489 6.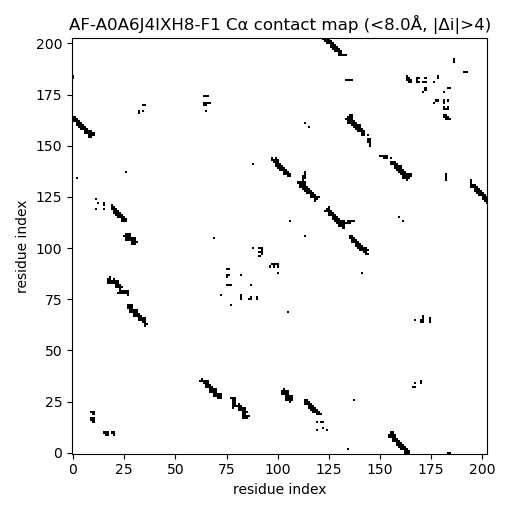774 1.00 91.38 79 LEU A C 1
ATOM 570 O O . LEU A 1 79 ? -1.493 -9.551 6.477 1.00 91.38 79 LEU A O 1
ATOM 574 N N . GLU A 1 80 ? 0.494 -10.556 6.691 1.00 86.75 80 GLU A N 1
ATOM 575 C CA . GLU A 1 80 ? 0.071 -11.830 6.084 1.00 86.75 80 GLU A CA 1
ATOM 576 C C . GLU A 1 80 ? -1.054 -12.515 6.873 1.00 86.75 80 GLU A C 1
ATOM 578 O O . GLU A 1 80 ? -2.005 -13.029 6.284 1.00 86.75 80 GLU A O 1
ATOM 583 N N . ASN A 1 81 ? -0.972 -12.463 8.206 1.00 88.31 81 ASN A N 1
ATOM 584 C CA . ASN A 1 81 ? -1.881 -13.159 9.126 1.00 88.31 81 ASN A CA 1
ATOM 585 C C . ASN A 1 81 ? -2.898 -12.227 9.804 1.00 88.31 81 ASN A C 1
ATOM 587 O O . ASN A 1 81 ? -3.517 -12.603 10.797 1.00 88.31 81 ASN A O 1
ATOM 591 N N . GLY A 1 82 ? -3.064 -11.012 9.275 1.00 91.38 82 GLY A N 1
ATOM 592 C CA . GLY A 1 82 ? -3.867 -9.972 9.902 1.00 91.38 82 GLY A CA 1
ATOM 593 C C . GLY A 1 82 ? -3.109 -9.265 11.030 1.00 91.38 82 GLY A C 1
ATOM 594 O O . GLY A 1 82 ? -2.586 -9.891 11.947 1.00 91.38 82 GLY A O 1
ATOM 595 N N . GLN A 1 83 ? -3.077 -7.939 10.972 1.00 94.62 83 GLN A N 1
ATOM 596 C CA . GLN A 1 83 ? -2.416 -7.074 11.935 1.00 94.62 83 GLN A CA 1
ATOM 597 C C . GLN A 1 83 ? -3.411 -6.095 12.530 1.00 94.62 83 GLN A C 1
ATOM 599 O O . GLN A 1 83 ? -4.149 -5.423 11.807 1.00 94.62 83 GLN A O 1
ATOM 604 N N . ARG A 1 84 ? -3.415 -5.982 13.860 1.00 95.25 84 ARG A N 1
ATOM 605 C CA . ARG A 1 84 ? -4.267 -5.000 14.536 1.00 95.25 84 ARG A CA 1
ATOM 606 C C . ARG A 1 84 ? -3.830 -3.585 14.166 1.00 95.25 84 ARG A C 1
ATOM 608 O O . ARG A 1 84 ? -2.636 -3.274 14.173 1.00 95.25 84 ARG A O 1
ATOM 615 N N . VAL A 1 85 ? -4.793 -2.730 13.832 1.00 94.00 85 VAL A N 1
ATOM 616 C CA . VAL A 1 85 ? -4.499 -1.390 13.305 1.00 94.00 85 VAL A CA 1
ATOM 617 C C . VAL A 1 85 ? -3.798 -0.515 14.344 1.00 94.00 85 VAL A C 1
ATOM 619 O O . VAL A 1 85 ? -2.873 0.206 13.985 1.00 94.00 85 VAL A O 1
ATOM 622 N N . ASP A 1 86 ? -4.154 -0.610 15.627 1.00 92.75 86 ASP A N 1
ATOM 623 C CA . ASP A 1 86 ? -3.449 0.100 16.707 1.00 92.75 86 ASP A CA 1
ATOM 624 C C . ASP A 1 86 ? -1.957 -0.268 16.758 1.00 92.75 86 ASP A C 1
ATOM 626 O O . ASP A 1 86 ? -1.100 0.613 16.755 1.00 92.75 86 ASP A O 1
ATOM 630 N N . ARG A 1 87 ? -1.631 -1.564 16.688 1.00 91.44 87 ARG A N 1
ATOM 631 C CA . ARG A 1 87 ? -0.244 -2.053 16.674 1.00 91.44 87 ARG A CA 1
ATOM 632 C C . ARG A 1 87 ? 0.529 -1.586 15.448 1.00 91.44 87 ARG A C 1
ATOM 634 O O . ARG A 1 87 ? 1.699 -1.230 15.573 1.00 91.44 87 ARG A O 1
ATOM 641 N N . LEU A 1 88 ? -0.121 -1.568 14.287 1.00 90.12 88 LEU A N 1
ATOM 642 C CA . LEU A 1 88 ? 0.475 -1.073 13.050 1.00 90.12 88 LEU A CA 1
ATOM 643 C C . LEU A 1 88 ? 0.785 0.432 13.131 1.00 90.12 88 LEU A C 1
ATOM 645 O O . LEU A 1 88 ? 1.853 0.868 12.700 1.00 90.12 88 LEU A O 1
ATOM 649 N N . LEU A 1 89 ? -0.129 1.220 13.706 1.00 88.69 89 LEU A N 1
ATOM 650 C CA . LEU A 1 89 ? 0.057 2.656 13.920 1.00 88.69 89 LEU A CA 1
ATOM 651 C C . LEU A 1 89 ? 1.151 2.941 14.966 1.00 88.69 89 LEU A C 1
ATOM 653 O O . LEU A 1 89 ? 1.962 3.845 14.768 1.00 88.69 89 LEU A O 1
ATOM 657 N N . ASP A 1 90 ? 1.213 2.161 16.046 1.00 86.25 90 ASP A N 1
ATOM 658 C CA . ASP A 1 90 ? 2.201 2.326 17.118 1.00 86.25 90 ASP A CA 1
ATOM 659 C C . ASP A 1 90 ? 3.614 1.915 16.696 1.00 86.25 90 ASP A C 1
ATOM 661 O O . ASP A 1 90 ? 4.581 2.621 16.996 1.00 86.25 90 ASP A O 1
ATOM 665 N N . GLY A 1 91 ? 3.747 0.800 15.966 1.00 75.38 91 GLY A N 1
ATOM 666 C CA . GLY A 1 91 ? 5.043 0.270 15.532 1.00 75.38 91 GLY A CA 1
ATOM 667 C C . GLY A 1 91 ? 5.865 1.288 14.741 1.00 75.38 91 GLY A C 1
ATOM 668 O O . GLY A 1 91 ? 7.087 1.330 14.854 1.00 75.38 91 GLY A O 1
ATOM 669 N N . GLN A 1 92 ? 5.196 2.172 14.001 1.00 69.25 92 GLN A N 1
ATOM 670 C CA . GLN A 1 92 ? 5.863 3.182 13.193 1.00 69.25 92 GLN A CA 1
ATOM 671 C C . GLN A 1 92 ? 6.082 4.518 13.921 1.00 69.25 92 GLN A C 1
ATOM 673 O O . GLN A 1 92 ? 7.054 5.214 13.620 1.00 69.25 92 GLN A O 1
ATOM 678 N N . ARG A 1 93 ? 5.277 4.846 14.944 1.00 71.00 93 ARG A N 1
ATOM 679 C CA . ARG A 1 93 ? 5.555 5.989 15.837 1.00 71.00 93 ARG A CA 1
ATOM 680 C C . ARG A 1 93 ? 6.881 5.831 16.578 1.00 71.00 93 ARG A C 1
ATOM 682 O O . ARG A 1 93 ? 7.557 6.830 16.808 1.00 71.00 93 ARG A O 1
ATOM 689 N N . GLY A 1 94 ? 7.276 4.596 16.898 1.00 65.69 94 GLY A N 1
ATOM 690 C CA . GLY A 1 94 ? 8.598 4.301 17.459 1.00 65.69 94 GLY A CA 1
ATOM 691 C C . GLY A 1 94 ? 9.753 4.673 16.520 1.00 65.69 94 GLY A C 1
ATOM 692 O O . GLY A 1 94 ? 10.779 5.163 16.981 1.00 65.69 94 GLY A O 1
ATOM 693 N N . GLU A 1 95 ? 9.573 4.504 15.204 1.00 66.44 95 GLU A N 1
ATOM 694 C CA . GLU A 1 95 ? 10.570 4.885 14.191 1.00 66.44 95 GLU A CA 1
ATOM 695 C C . GLU A 1 95 ? 10.517 6.392 13.857 1.00 66.44 95 GLU A C 1
ATOM 697 O O . GLU A 1 95 ? 11.541 6.992 13.527 1.00 66.44 95 GLU A O 1
ATOM 702 N N . ARG A 1 96 ? 9.327 7.017 13.905 1.00 68.00 96 ARG A N 1
ATOM 703 C CA . ARG A 1 96 ? 9.093 8.427 13.538 1.00 68.00 96 ARG A CA 1
ATOM 704 C C . ARG A 1 96 ? 8.010 9.064 14.430 1.00 68.00 96 ARG A C 1
ATOM 706 O O . ARG A 1 96 ? 6.844 9.068 14.042 1.00 68.00 96 ARG A O 1
ATOM 713 N N . PRO A 1 97 ? 8.368 9.701 15.561 1.00 60.22 97 PRO A N 1
ATOM 714 C CA . PRO A 1 97 ? 7.405 10.198 16.559 1.00 60.22 97 PRO A CA 1
ATOM 715 C C . PRO A 1 97 ? 6.375 11.210 16.035 1.00 60.22 97 PRO A C 1
ATOM 717 O O . PRO A 1 97 ? 5.293 11.357 16.597 1.00 60.22 97 PRO A O 1
ATOM 720 N N . HIS A 1 98 ? 6.712 11.910 14.950 1.00 61.72 98 HIS A N 1
ATOM 721 C CA . HIS A 1 98 ? 5.866 12.922 14.307 1.00 61.72 98 HIS A CA 1
ATOM 722 C C . HIS A 1 98 ? 5.504 12.562 12.859 1.00 61.72 98 HIS A C 1
ATOM 724 O O . HIS A 1 98 ? 4.919 13.372 12.141 1.00 61.72 98 HIS A O 1
ATOM 730 N N . GLY A 1 99 ? 5.882 11.364 12.405 1.00 68.81 99 GLY A N 1
ATOM 731 C CA . GLY A 1 99 ? 5.581 10.883 11.065 1.00 68.81 99 GLY A CA 1
ATOM 732 C C . GLY A 1 99 ? 4.223 10.193 11.022 1.00 68.81 99 GLY A C 1
ATOM 733 O O . GLY A 1 99 ? 3.854 9.475 11.944 1.00 68.81 99 GLY A O 1
ATOM 734 N N . GLY A 1 100 ? 3.483 10.392 9.933 1.00 78.25 100 GLY A N 1
ATOM 735 C CA . GLY A 1 100 ? 2.393 9.485 9.582 1.00 78.25 100 GLY A CA 1
ATOM 736 C C . GLY A 1 100 ? 2.933 8.124 9.134 1.00 78.25 100 GLY A C 1
ATOM 737 O O . GLY A 1 100 ? 4.090 8.042 8.703 1.00 78.25 100 GLY A O 1
ATOM 738 N N . LEU A 1 101 ? 2.089 7.087 9.175 1.00 82.19 101 LEU A N 1
ATOM 739 C CA . LEU A 1 101 ? 2.391 5.747 8.662 1.00 82.19 101 LEU A CA 1
ATOM 740 C C . LEU A 1 101 ? 2.762 5.803 7.191 1.00 82.19 101 LEU A C 1
ATOM 742 O O . LEU A 1 101 ? 2.017 6.343 6.383 1.00 82.19 101 LEU A O 1
ATOM 746 N N . GLN A 1 102 ? 3.946 5.285 6.867 1.00 88.88 102 GLN A N 1
ATOM 747 C CA . GLN A 1 102 ? 4.448 5.125 5.506 1.00 88.88 102 GLN A CA 1
ATOM 748 C C . GLN A 1 102 ? 5.331 3.883 5.452 1.00 88.88 102 GLN A C 1
ATOM 750 O O . GLN A 1 102 ? 6.533 3.952 5.713 1.00 88.88 102 GLN A O 1
ATOM 755 N N . VAL A 1 103 ? 4.736 2.741 5.120 1.00 86.38 103 VAL A N 1
ATOM 756 C CA . VAL A 1 103 ? 5.478 1.486 4.946 1.00 86.38 103 VAL A CA 1
ATOM 757 C C . VAL A 1 103 ? 5.194 0.959 3.557 1.00 86.38 103 VAL A C 1
ATOM 759 O O . VAL A 1 103 ? 4.031 0.758 3.215 1.00 86.38 103 VAL A O 1
ATOM 762 N N . ASN A 1 104 ? 6.243 0.776 2.753 1.00 91.06 104 ASN A N 1
ATOM 763 C CA . ASN A 1 104 ? 6.113 0.163 1.438 1.00 91.06 104 ASN A CA 1
ATOM 764 C C . ASN A 1 104 ? 6.310 -1.344 1.566 1.00 91.06 104 ASN A C 1
ATOM 766 O O . ASN A 1 104 ? 7.171 -1.813 2.312 1.00 91.06 104 ASN A O 1
ATOM 770 N N . TYR A 1 105 ? 5.546 -2.072 0.778 1.00 89.81 105 TYR A N 1
ATOM 771 C CA . TYR A 1 105 ? 5.609 -3.502 0.638 1.00 89.81 105 TYR A CA 1
ATOM 772 C C . TYR A 1 105 ? 5.712 -3.851 -0.834 1.00 89.81 105 TYR A C 1
ATOM 774 O O . TYR A 1 105 ? 5.093 -3.212 -1.692 1.00 89.81 105 TYR A O 1
ATOM 782 N N . GLY A 1 106 ? 6.504 -4.878 -1.096 1.00 85.38 106 GLY A N 1
ATOM 783 C CA . GLY A 1 106 ? 6.610 -5.493 -2.398 1.00 85.38 106 GLY A CA 1
ATOM 784 C C . GLY A 1 106 ? 5.990 -6.865 -2.415 1.00 85.38 106 GLY A C 1
ATOM 785 O O . GLY A 1 106 ? 5.990 -7.594 -1.420 1.00 85.38 106 GLY A O 1
ATOM 786 N N . ARG A 1 107 ? 5.498 -7.218 -3.590 1.00 82.38 107 ARG A N 1
ATOM 787 C CA . ARG A 1 107 ? 5.146 -8.585 -3.903 1.00 82.38 107 ARG A CA 1
ATOM 788 C C . ARG A 1 107 ? 6.342 -9.278 -4.547 1.00 82.38 107 ARG A C 1
ATOM 790 O O . ARG A 1 107 ? 6.767 -8.883 -5.629 1.00 82.38 107 ARG A O 1
ATOM 797 N N . GLU A 1 108 ? 6.873 -10.305 -3.886 1.00 69.38 108 GLU A N 1
ATOM 798 C CA . GLU A 1 108 ? 7.747 -11.273 -4.554 1.00 69.38 108 GLU A CA 1
ATOM 799 C C . GLU A 1 108 ? 6.892 -12.080 -5.543 1.00 69.38 108 GLU A C 1
ATOM 801 O O . GLU A 1 108 ? 5.734 -12.381 -5.256 1.00 69.38 108 GLU A O 1
ATOM 806 N N . ASN A 1 109 ? 7.434 -12.336 -6.737 1.00 63.97 109 ASN A N 1
ATOM 807 C CA . ASN A 1 109 ? 6.751 -12.964 -7.874 1.00 63.97 109 ASN A CA 1
ATOM 808 C C . ASN A 1 109 ? 5.748 -14.071 -7.472 1.00 63.97 109 ASN A C 1
ATOM 810 O O . ASN A 1 109 ? 6.081 -14.966 -6.700 1.00 63.97 109 ASN A O 1
ATOM 814 N N . GLY A 1 110 ? 4.530 -14.030 -8.027 1.00 62.91 110 GLY A N 1
ATOM 815 C CA . GLY A 1 110 ? 3.463 -15.004 -7.763 1.00 62.91 110 GLY A CA 1
ATOM 816 C C . GLY A 1 110 ? 2.231 -14.786 -8.652 1.00 62.91 110 GLY A C 1
ATOM 817 O O . GLY A 1 110 ? 2.215 -13.880 -9.486 1.00 62.91 110 GLY A O 1
ATOM 818 N N . GLU A 1 111 ? 1.175 -15.580 -8.455 1.00 67.12 111 GLU A N 1
ATOM 819 C CA . GLU A 1 111 ? -0.087 -15.487 -9.216 1.00 67.12 111 GLU A CA 1
ATOM 820 C C . GLU A 1 111 ? -1.040 -14.405 -8.664 1.00 67.12 111 GLU A C 1
ATOM 822 O O . GLU A 1 111 ? -1.219 -14.293 -7.447 1.00 67.12 111 GLU A O 1
ATOM 827 N N . GLY A 1 112 ? -1.628 -13.574 -9.537 1.00 86.56 112 GLY A N 1
ATOM 828 C CA . GLY A 1 112 ? -2.636 -12.551 -9.185 1.00 86.56 112 GLY A CA 1
ATOM 829 C C . GLY A 1 112 ? -2.098 -11.124 -9.004 1.00 86.56 112 GLY A C 1
ATOM 830 O O . GLY A 1 112 ? -0.972 -10.851 -9.393 1.00 86.56 112 GLY A O 1
ATOM 831 N N . GLY A 1 113 ? -2.902 -10.202 -8.458 1.00 92.62 113 GLY A N 1
ATOM 832 C CA . GLY A 1 113 ? -2.500 -8.835 -8.069 1.00 92.62 113 GLY A CA 1
ATOM 833 C C . GLY A 1 113 ? -2.326 -8.654 -6.560 1.00 92.62 113 GLY A C 1
ATOM 834 O O . GLY A 1 113 ? -2.097 -9.619 -5.831 1.00 92.62 113 GLY A O 1
ATOM 835 N N . VAL A 1 114 ? -2.440 -7.417 -6.071 1.00 94.75 114 VAL A N 1
ATOM 836 C CA . VAL A 1 114 ? -2.460 -7.119 -4.632 1.00 94.75 114 VAL A CA 1
ATOM 837 C C . VAL A 1 114 ? -3.846 -7.439 -4.084 1.00 94.75 114 VAL A C 1
ATOM 839 O O . VAL A 1 114 ? -4.851 -6.973 -4.620 1.00 94.75 114 VAL A O 1
ATOM 842 N N . ARG A 1 115 ? -3.895 -8.199 -2.986 1.00 96.25 115 ARG A N 1
ATOM 843 C CA . ARG A 1 115 ? -5.072 -8.288 -2.121 1.00 96.25 115 ARG A CA 1
ATOM 844 C C . ARG A 1 115 ? -4.787 -7.566 -0.817 1.00 96.25 115 ARG A C 1
ATOM 846 O O . ARG A 1 115 ? -3.742 -7.782 -0.204 1.00 96.25 115 ARG A O 1
ATOM 853 N N . TRP A 1 116 ? -5.715 -6.726 -0.399 1.00 97.31 116 TRP A N 1
ATOM 854 C CA . TRP A 1 116 ? -5.681 -6.018 0.871 1.00 97.31 116 TRP A CA 1
ATOM 855 C C . TRP A 1 116 ? -7.067 -6.062 1.498 1.00 97.31 116 TRP A C 1
ATOM 857 O O . TRP A 1 116 ? -8.070 -5.971 0.792 1.00 97.31 116 TRP A O 1
ATOM 867 N N . SER A 1 117 ? -7.141 -6.175 2.815 1.00 97.69 117 SER A N 1
ATOM 868 C CA . SER A 1 117 ? -8.402 -6.080 3.535 1.00 97.69 117 SER A CA 1
ATOM 869 C C . SER A 1 117 ? -8.250 -5.320 4.839 1.00 97.69 117 SER A C 1
ATOM 871 O O . SER A 1 117 ? -7.192 -5.325 5.468 1.00 97.69 117 SER A O 1
ATOM 873 N N . LEU A 1 118 ? -9.348 -4.702 5.250 1.00 97.44 118 LEU A N 1
ATOM 874 C CA . LEU A 1 118 ? -9.535 -4.082 6.549 1.00 97.44 118 LEU A CA 1
ATOM 875 C C . LEU A 1 118 ? -10.884 -4.545 7.088 1.00 97.44 118 LEU A C 1
ATOM 877 O O . LEU A 1 118 ? -11.917 -4.285 6.477 1.00 97.44 118 LEU A O 1
ATOM 881 N N . ALA A 1 119 ? -10.868 -5.236 8.217 1.00 96.88 119 ALA A N 1
ATOM 882 C CA . ALA A 1 119 ? -12.059 -5.778 8.855 1.00 96.88 119 ALA A CA 1
ATOM 883 C C . ALA A 1 119 ? -12.208 -5.212 10.265 1.00 96.88 119 ALA A C 1
ATOM 885 O O . ALA A 1 119 ? -11.210 -5.033 10.960 1.00 96.88 119 ALA A O 1
ATOM 886 N N . ALA A 1 120 ? -13.443 -4.982 10.694 1.00 96.19 120 ALA A N 1
ATOM 887 C CA . ALA A 1 120 ? -13.800 -4.737 12.084 1.00 96.19 120 ALA A CA 1
ATOM 888 C C . ALA A 1 120 ? -14.799 -5.829 12.504 1.00 96.19 120 ALA A C 1
ATOM 890 O O . ALA A 1 120 ? -16.007 -5.691 12.300 1.00 96.19 120 ALA A O 1
ATOM 891 N N . PRO A 1 121 ? -14.296 -6.981 12.999 1.00 94.94 121 PRO A N 1
ATOM 892 C CA . PRO A 1 121 ? -15.115 -8.178 13.184 1.00 94.94 121 PRO A CA 1
ATOM 893 C C . PRO A 1 121 ? -16.238 -8.024 14.211 1.00 94.94 121 PRO A C 1
ATOM 895 O O . PRO A 1 121 ? -17.202 -8.779 14.172 1.00 94.94 121 PRO A O 1
ATOM 898 N N . ARG A 1 122 ? -16.121 -7.076 15.150 1.00 93.81 122 ARG A N 1
ATOM 899 C CA . ARG A 1 122 ? -17.174 -6.820 16.146 1.00 93.81 122 ARG A CA 1
ATOM 900 C C . ARG A 1 122 ? -18.397 -6.144 15.533 1.00 93.81 122 ARG A C 1
ATOM 902 O O . ARG A 1 122 ? -19.491 -6.280 16.067 1.00 93.81 122 ARG A O 1
ATOM 909 N N . GLU A 1 123 ? -18.198 -5.428 14.436 1.00 92.88 123 GLU A N 1
ATOM 910 C CA . GLU A 1 123 ? -19.209 -4.668 13.713 1.00 92.88 123 GLU A CA 1
ATOM 911 C C . GLU A 1 123 ? -19.717 -5.411 12.471 1.00 92.88 123 GLU A C 1
ATOM 913 O O . GLU A 1 123 ? -20.584 -4.886 11.785 1.00 92.88 123 GLU A O 1
ATOM 918 N N . ASP A 1 124 ? -19.169 -6.596 12.177 1.00 95.25 124 ASP A N 1
ATOM 919 C CA . ASP A 1 124 ? -19.413 -7.371 10.948 1.00 95.25 124 ASP A CA 1
ATOM 920 C C . ASP A 1 124 ? -19.139 -6.579 9.651 1.00 95.25 124 ASP A C 1
ATOM 922 O O . ASP A 1 124 ? -19.659 -6.874 8.579 1.00 95.25 124 ASP A O 1
ATOM 926 N N . VAL A 1 125 ? -18.272 -5.561 9.732 1.00 95.31 125 VAL A N 1
ATOM 927 C CA . VAL A 1 125 ? -17.890 -4.730 8.585 1.00 95.31 125 VAL A CA 1
ATOM 928 C C . VAL A 1 125 ? -16.531 -5.163 8.056 1.00 95.31 125 VAL A C 1
ATOM 930 O O . VAL A 1 125 ? -15.552 -5.262 8.804 1.00 95.31 125 VAL A O 1
ATOM 933 N N . SER A 1 126 ? -16.428 -5.348 6.742 1.00 96.75 126 SER A N 1
ATOM 934 C CA . SER A 1 126 ? -15.140 -5.535 6.081 1.00 96.75 126 SER A CA 1
ATOM 935 C C . SER A 1 126 ? -15.054 -4.796 4.754 1.00 96.75 126 SER A C 1
ATOM 937 O O . SER A 1 126 ? -16.033 -4.651 4.022 1.00 96.75 126 SER A O 1
ATOM 939 N N . VAL A 1 127 ? -13.849 -4.332 4.442 1.00 97.81 127 VAL A N 1
ATOM 940 C CA . VAL A 1 127 ? -13.473 -3.810 3.137 1.00 97.81 127 VAL A CA 1
ATOM 941 C C . VAL A 1 127 ? -12.387 -4.703 2.566 1.00 97.81 127 VAL A C 1
ATOM 943 O O . VAL A 1 127 ? -11.398 -5.004 3.234 1.00 97.81 127 VAL A O 1
ATOM 946 N N . THR A 1 128 ? -12.548 -5.085 1.307 1.00 98.19 128 THR A N 1
ATOM 947 C CA . THR A 1 128 ? -11.551 -5.824 0.535 1.00 98.19 128 THR A CA 1
ATOM 948 C C . THR A 1 128 ? -11.181 -5.035 -0.710 1.00 98.19 128 THR A C 1
ATOM 950 O O . THR A 1 128 ? -12.022 -4.386 -1.332 1.00 98.19 128 THR A O 1
ATOM 953 N N . ILE A 1 129 ? -9.904 -5.076 -1.068 1.00 98.25 129 ILE A N 1
ATOM 954 C CA . ILE A 1 129 ? -9.384 -4.540 -2.316 1.00 98.25 129 ILE A CA 1
ATOM 955 C C . ILE A 1 129 ? -8.589 -5.634 -3.002 1.00 98.25 129 ILE A C 1
ATOM 957 O O . ILE A 1 129 ? -7.681 -6.220 -2.415 1.00 98.25 129 ILE A O 1
ATOM 961 N N . GLU A 1 130 ? -8.911 -5.868 -4.263 1.00 97.75 130 GLU A N 1
ATOM 962 C CA . GLU A 1 130 ? -8.174 -6.764 -5.140 1.00 97.75 130 GLU A CA 1
ATOM 963 C C . GLU A 1 130 ? -7.809 -6.029 -6.422 1.00 97.75 130 GLU A C 1
ATOM 965 O O . GLU A 1 130 ? -8.567 -5.181 -6.900 1.00 97.75 130 GLU A O 1
ATOM 970 N N . THR A 1 131 ? -6.675 -6.376 -7.015 1.00 97.25 131 THR A N 1
ATOM 971 C CA . THR A 1 131 ? -6.240 -5.78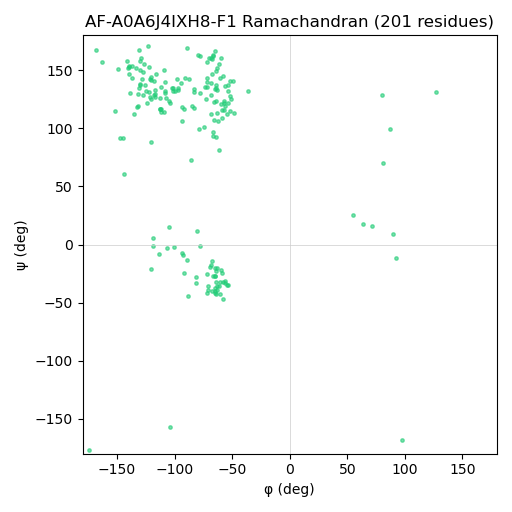3 -8.281 1.00 97.25 131 THR A CA 1
ATOM 972 C C . THR A 1 131 ? -5.827 -6.836 -9.303 1.00 97.25 131 THR A C 1
ATOM 974 O O . THR A 1 131 ? -5.594 -8.000 -8.965 1.00 97.25 131 THR A O 1
ATOM 977 N N . SER A 1 132 ? -5.677 -6.409 -10.558 1.00 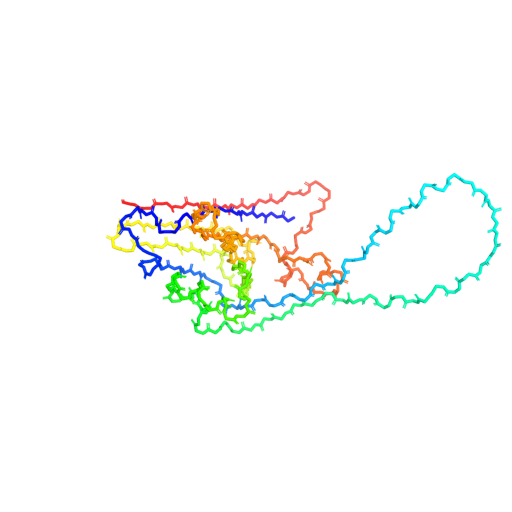95.88 132 SER A N 1
ATOM 978 C CA . SER A 1 132 ? -4.958 -7.180 -11.574 1.00 95.88 132 SER A CA 1
ATOM 979 C C . SER A 1 132 ? -3.470 -7.330 -11.229 1.00 95.88 132 SER A C 1
ATOM 981 O O . SER A 1 132 ? -2.941 -6.638 -10.352 1.00 95.88 132 SER A O 1
ATOM 983 N N . GLU A 1 133 ? -2.796 -8.242 -11.928 1.00 94.19 133 GLU A N 1
ATOM 984 C CA . GLU A 1 133 ? -1.413 -8.661 -11.655 1.00 94.19 133 GLU A CA 1
ATOM 985 C C . GLU A 1 133 ? -0.339 -7.585 -11.840 1.00 94.19 133 GLU A C 1
ATOM 987 O O . GLU A 1 133 ? 0.731 -7.662 -11.239 1.00 94.19 133 GLU A O 1
ATOM 992 N N . ASP A 1 134 ? -0.656 -6.543 -12.601 1.00 94.44 134 ASP A N 1
ATOM 993 C CA . ASP A 1 134 ? 0.236 -5.412 -12.852 1.00 94.44 134 ASP A CA 1
ATOM 994 C C . ASP A 1 134 ? 0.486 -4.530 -11.625 1.00 94.44 134 ASP A C 1
ATOM 996 O O . ASP A 1 134 ? 1.435 -3.748 -11.605 1.00 94.44 134 ASP A O 1
ATOM 1000 N N . PHE A 1 135 ? -0.355 -4.624 -10.594 1.00 95.00 135 PHE A N 1
ATOM 1001 C CA . PHE A 1 135 ? -0.156 -3.899 -9.343 1.00 95.00 135 PHE A CA 1
ATOM 1002 C C . PHE A 1 135 ? 0.820 -4.662 -8.448 1.00 95.00 135 PHE A C 1
ATOM 1004 O O . PHE A 1 135 ? 0.552 -5.788 -8.023 1.00 95.00 135 PHE A O 1
ATOM 1011 N N . ARG A 1 136 ? 1.963 -4.035 -8.158 1.00 92.06 136 ARG A N 1
ATOM 1012 C CA . ARG A 1 136 ? 3.103 -4.670 -7.472 1.00 92.06 136 ARG A CA 1
ATOM 1013 C C . ARG A 1 136 ? 3.498 -3.995 -6.167 1.00 92.06 136 ARG A C 1
ATOM 1015 O O . ARG A 1 136 ? 4.140 -4.626 -5.329 1.00 92.06 136 ARG A O 1
ATOM 1022 N N . ALA A 1 137 ? 3.115 -2.734 -5.994 1.00 94.25 137 ALA A N 1
ATOM 1023 C CA . ALA A 1 137 ? 3.455 -1.948 -4.823 1.00 94.25 137 ALA A CA 1
ATOM 1024 C C . ALA A 1 137 ? 2.219 -1.727 -3.951 1.00 94.25 137 ALA A C 1
ATOM 1026 O O . ALA A 1 137 ? 1.177 -1.275 -4.428 1.00 94.25 137 ALA A O 1
ATOM 1027 N N . LEU A 1 138 ? 2.368 -1.997 -2.656 1.00 96.19 138 LEU A N 1
ATOM 1028 C CA . LEU A 1 138 ? 1.442 -1.553 -1.621 1.00 96.19 138 LEU A CA 1
ATOM 1029 C C . LEU A 1 138 ? 2.202 -0.624 -0.683 1.00 96.19 138 LEU A C 1
ATOM 1031 O O . LEU A 1 138 ? 3.246 -0.991 -0.159 1.00 96.19 138 LEU A O 1
ATOM 1035 N N . ARG A 1 139 ? 1.669 0.557 -0.404 1.00 95.56 139 ARG A N 1
ATOM 1036 C CA . ARG A 1 139 ? 2.099 1.371 0.728 1.00 95.56 139 ARG A CA 1
ATOM 1037 C C . ARG A 1 139 ? 0.937 1.528 1.685 1.00 95.56 139 ARG A C 1
ATOM 1039 O O . ARG A 1 139 ? -0.126 1.983 1.290 1.00 95.56 139 ARG A O 1
ATOM 1046 N N . ILE A 1 140 ? 1.158 1.209 2.953 1.00 95.50 140 ILE A N 1
ATOM 1047 C CA . ILE A 1 140 ? 0.205 1.585 3.991 1.00 95.50 140 ILE A CA 1
ATOM 1048 C C . ILE A 1 140 ? 0.520 3.010 4.421 1.00 95.50 140 ILE A C 1
ATOM 1050 O O . ILE A 1 140 ? 1.629 3.299 4.884 1.00 95.50 140 ILE A O 1
ATOM 1054 N N . PHE A 1 141 ? -0.460 3.886 4.225 1.00 94.38 141 PHE A N 1
ATOM 1055 C CA . PHE A 1 141 ? -0.413 5.285 4.600 1.00 94.38 141 PHE A CA 1
ATOM 1056 C C . PHE A 1 141 ? -1.398 5.586 5.733 1.00 94.38 141 PHE A C 1
ATOM 1058 O O . PHE A 1 141 ? -2.553 5.175 5.679 1.00 94.38 141 PHE A O 1
ATOM 1065 N N . ALA A 1 142 ? -0.966 6.347 6.731 1.00 93.19 142 ALA A N 1
ATOM 1066 C CA . ALA A 1 142 ? -1.851 7.021 7.678 1.00 93.19 142 ALA A CA 1
ATOM 1067 C C . ALA A 1 142 ? -1.284 8.424 7.917 1.00 93.19 142 ALA A C 1
ATOM 1069 O O . ALA A 1 142 ? -0.082 8.544 8.162 1.00 93.19 142 ALA A O 1
ATOM 1070 N N . PRO A 1 143 ? -2.081 9.498 7.823 1.00 88.81 143 PRO A N 1
ATOM 1071 C CA . PRO A 1 143 ? -1.571 10.842 8.051 1.00 88.81 143 PRO A CA 1
ATOM 1072 C C . PRO A 1 143 ? -1.080 11.004 9.500 1.00 88.81 143 PRO A C 1
ATOM 1074 O O . PRO A 1 143 ? -1.575 10.322 10.402 1.00 88.81 143 PRO A O 1
ATOM 1077 N N . PRO A 1 144 ? -0.105 11.899 9.747 1.00 85.69 144 PRO A N 1
ATOM 1078 C CA . PRO A 1 144 ? 0.288 12.227 11.110 1.00 85.69 144 PRO A CA 1
ATOM 1079 C C . PRO A 1 144 ? -0.897 12.838 11.876 1.00 85.69 144 PRO A C 1
ATOM 1081 O O . PRO A 1 144 ? -1.790 13.434 11.261 1.00 85.69 144 PRO A O 1
ATOM 1084 N N . PRO A 1 145 ? -0.906 12.740 13.217 1.00 80.94 145 PRO A N 1
ATOM 1085 C CA . PRO A 1 145 ? -1.857 13.493 14.023 1.00 80.94 145 PRO A CA 1
ATOM 1086 C C . PRO A 1 145 ? -1.687 15.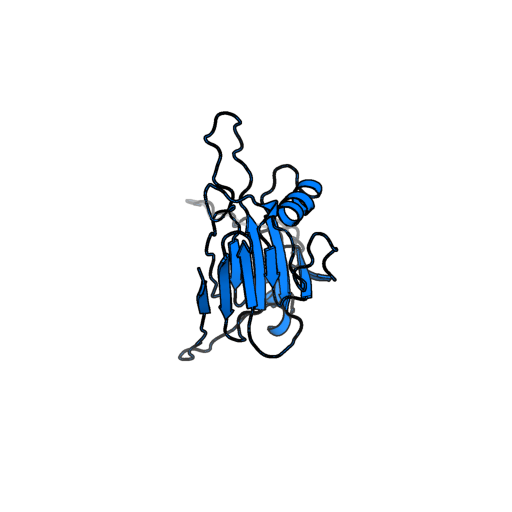008 13.789 1.00 80.94 145 PRO A C 1
ATOM 1088 O O . PRO A 1 145 ? -0.628 15.448 13.327 1.00 80.94 145 PRO A O 1
ATOM 1091 N N . PRO A 1 146 ? -2.703 15.828 14.116 1.00 83.06 146 PRO A N 1
ATOM 1092 C CA . PRO A 1 146 ? -2.599 17.277 13.996 1.00 83.06 146 PRO A CA 1
ATOM 1093 C C . PRO A 1 146 ? -1.376 17.809 14.750 1.00 83.06 146 PRO A C 1
ATOM 1095 O O . PRO A 1 146 ? -1.120 17.413 15.885 1.00 83.06 146 PRO A O 1
ATOM 1098 N N . ALA A 1 147 ? -0.642 18.741 14.137 1.00 81.50 147 ALA A N 1
ATOM 1099 C CA . ALA A 1 147 ? 0.539 19.344 14.760 1.00 81.50 147 ALA A CA 1
ATOM 1100 C C . ALA A 1 147 ? 0.193 20.208 15.986 1.00 81.50 147 ALA A C 1
ATOM 1102 O O . ALA A 1 147 ? 1.020 20.372 16.879 1.00 81.50 147 ALA A O 1
ATOM 1103 N N . SER A 1 148 ? -1.023 20.767 16.024 1.00 83.75 148 SER A N 1
ATOM 1104 C CA . SER A 1 148 ? -1.500 21.569 17.148 1.00 83.75 148 SER A CA 1
ATOM 1105 C C . SER A 1 148 ? -2.407 20.746 18.066 1.00 83.75 148 SER A C 1
ATOM 1107 O O . SER A 1 148 ? -3.375 20.167 17.569 1.00 83.75 148 SER A O 1
ATOM 1109 N N . PRO A 1 149 ? -2.202 20.774 19.396 1.00 80.19 149 PRO A N 1
ATOM 1110 C CA . PRO A 1 149 ? -3.129 20.170 20.354 1.00 80.19 149 PRO A CA 1
ATOM 1111 C C . PRO A 1 149 ? -4.486 20.891 20.408 1.00 80.19 149 PRO A C 1
ATOM 1113 O O . PRO A 1 149 ? -5.439 20.355 20.960 1.00 80.19 149 PRO A O 1
ATOM 1116 N N . THR A 1 150 ? -4.580 22.104 19.848 1.00 87.50 150 THR A N 1
ATOM 1117 C CA . THR A 1 150 ? -5.836 22.866 19.736 1.00 87.50 150 THR A CA 1
ATOM 1118 C C . THR A 1 150 ? -6.561 22.643 18.414 1.00 87.50 150 THR A C 1
ATOM 1120 O O . THR A 1 150 ? -7.687 23.113 18.253 1.00 87.50 150 THR A O 1
ATOM 1123 N N . ALA A 1 151 ? -5.933 21.958 17.452 1.00 81.69 151 ALA A N 1
ATOM 1124 C CA . ALA A 1 151 ? -6.632 21.570 16.239 1.00 81.69 151 ALA A CA 1
ATOM 1125 C C . ALA A 1 151 ? -7.705 20.525 16.590 1.00 81.69 151 ALA A C 1
ATOM 1127 O O . ALA A 1 151 ? -7.490 19.708 17.490 1.00 81.69 151 ALA A O 1
ATOM 1128 N N . PRO A 1 152 ? -8.845 20.512 15.879 1.00 76.31 152 PRO A N 1
ATOM 1129 C CA . PRO A 1 152 ? -9.804 19.426 16.004 1.00 76.31 152 PRO A CA 1
ATOM 1130 C C . PRO A 1 152 ? -9.088 18.080 15.813 1.00 76.31 152 PRO A C 1
ATOM 1132 O O . PRO A 1 152 ? -8.201 17.996 14.954 1.00 76.31 152 PRO A O 1
ATOM 1135 N N . PRO A 1 153 ? -9.440 17.032 16.580 1.00 73.75 153 PRO A N 1
ATOM 1136 C CA . PRO A 1 153 ? -8.852 15.718 16.377 1.00 73.75 153 PRO A CA 1
ATOM 1137 C C . PRO A 1 153 ? -9.117 15.289 14.933 1.00 73.75 153 PRO A C 1
ATOM 1139 O O . PRO A 1 153 ? -10.268 15.137 14.521 1.00 73.75 153 PRO A O 1
ATOM 1142 N N . ALA A 1 154 ? -8.050 15.138 14.146 1.00 78.75 154 ALA A N 1
ATOM 1143 C CA . ALA A 1 154 ? -8.179 14.585 12.810 1.00 78.75 154 ALA A CA 1
ATOM 1144 C C . ALA A 1 154 ? -8.685 13.149 12.944 1.00 78.75 154 ALA A C 1
ATOM 1146 O O . ALA A 1 154 ? -8.169 12.373 13.755 1.00 78.75 154 ALA A O 1
ATOM 1147 N N . GLN A 1 155 ? -9.698 12.801 12.152 1.00 83.94 155 GLN A N 1
ATOM 1148 C CA . GLN A 1 155 ? -10.143 11.421 12.061 1.00 83.94 155 GLN A CA 1
ATOM 1149 C C . GLN A 1 155 ? -8.951 10.566 11.636 1.00 83.94 155 GLN A C 1
ATOM 1151 O O . GLN A 1 155 ? -8.329 10.820 10.602 1.00 83.94 155 GLN A O 1
ATOM 1156 N N . THR A 1 156 ? -8.609 9.576 12.460 1.00 88.56 156 THR A N 1
ATOM 1157 C CA . THR A 1 156 ? -7.566 8.620 12.093 1.00 88.56 156 THR A CA 1
ATOM 1158 C C . THR A 1 156 ? -8.060 7.850 10.880 1.00 88.56 156 THR A C 1
ATOM 1160 O O . THR A 1 156 ? -9.214 7.432 10.825 1.00 88.56 156 THR A O 1
ATOM 1163 N N . CYS A 1 157 ? -7.208 7.688 9.881 1.00 93.62 157 CYS A N 1
ATOM 1164 C CA . CYS A 1 157 ? -7.535 6.910 8.702 1.00 93.62 157 CYS A CA 1
ATOM 1165 C C . CYS A 1 157 ? -6.337 6.077 8.279 1.00 93.62 157 CYS A C 1
ATOM 1167 O O . CYS A 1 157 ? -5.185 6.426 8.543 1.00 93.62 157 CYS A O 1
ATOM 1169 N N . ILE A 1 158 ? -6.634 4.966 7.620 1.00 95.06 158 ILE A N 1
ATOM 1170 C CA . ILE A 1 158 ? -5.644 4.122 6.971 1.00 95.06 158 ILE A CA 1
ATOM 1171 C C . ILE A 1 158 ? -5.944 4.089 5.481 1.00 95.06 158 ILE A C 1
ATOM 1173 O O . ILE A 1 158 ? -7.101 4.066 5.060 1.00 95.06 158 ILE A O 1
ATOM 1177 N N . SER A 1 159 ? -4.894 4.113 4.678 1.00 96.62 159 SER A N 1
ATOM 1178 C CA . SER A 1 159 ? -4.996 4.080 3.234 1.00 96.62 159 SER A CA 1
ATOM 1179 C C . SER A 1 159 ? -4.039 3.043 2.651 1.00 96.62 159 SER A C 1
ATOM 1181 O O . SER A 1 159 ? -2.824 3.156 2.843 1.00 96.62 159 SER A O 1
ATOM 1183 N N . PRO A 1 160 ? -4.550 2.024 1.940 1.00 97.25 160 PRO A N 1
ATOM 1184 C CA . PRO A 1 160 ? -3.733 1.175 1.090 1.00 97.25 160 PRO A CA 1
ATOM 1185 C C . PRO A 1 160 ? -3.454 1.903 -0.228 1.00 97.25 160 PRO A C 1
ATOM 1187 O O . PRO A 1 160 ? -4.273 1.925 -1.146 1.00 97.25 160 PRO A O 1
ATOM 1190 N N . VAL A 1 161 ? -2.275 2.502 -0.337 1.00 97.44 161 VAL A N 1
ATOM 1191 C CA . VAL A 1 161 ? -1.765 3.043 -1.597 1.00 97.44 161 VAL A CA 1
ATOM 1192 C C . VAL A 1 161 ? -1.334 1.857 -2.458 1.00 97.44 161 VAL A C 1
ATOM 1194 O O . VAL A 1 161 ? -0.268 1.286 -2.235 1.00 97.44 161 VAL A O 1
ATOM 1197 N N . ILE A 1 162 ? -2.152 1.456 -3.424 1.00 97.31 162 ILE A N 1
ATOM 1198 C CA . ILE A 1 162 ? -1.846 0.318 -4.302 1.00 97.31 162 ILE A CA 1
ATOM 1199 C C . ILE A 1 162 ? -1.490 0.859 -5.678 1.00 97.31 162 ILE A C 1
ATOM 1201 O O . ILE A 1 162 ? -2.255 1.637 -6.245 1.00 97.31 162 ILE A O 1
ATOM 1205 N N . ALA A 1 163 ? -0.334 0.472 -6.212 1.00 97.06 163 ALA A N 1
ATOM 1206 C CA . ALA A 1 163 ? 0.186 1.010 -7.464 1.00 97.06 163 ALA A CA 1
ATOM 1207 C C . ALA A 1 163 ? 0.875 -0.052 -8.329 1.00 97.06 163 ALA A C 1
ATOM 1209 O O . ALA A 1 163 ? 1.350 -1.081 -7.840 1.00 97.06 163 ALA A O 1
ATOM 1210 N N . THR A 1 164 ? 0.954 0.228 -9.631 1.00 95.75 164 THR A N 1
ATOM 1211 C CA . THR A 1 164 ? 1.698 -0.599 -10.592 1.00 95.75 164 THR A CA 1
ATOM 1212 C C . THR A 1 164 ? 3.191 -0.623 -10.284 1.00 95.75 164 THR A C 1
ATOM 1214 O O . THR A 1 164 ? 3.824 -1.661 -10.409 1.00 95.75 164 THR A O 1
ATOM 1217 N N . CYS A 1 165 ? 3.740 0.498 -9.808 1.00 95.31 165 CYS A N 1
ATOM 1218 C CA . CYS A 1 165 ? 5.164 0.671 -9.548 1.00 95.31 165 CYS A CA 1
ATOM 1219 C C . CYS A 1 165 ? 5.443 1.207 -8.143 1.00 95.31 165 CYS A C 1
ATOM 1221 O O . CYS A 1 165 ? 4.585 1.829 -7.510 1.00 95.31 165 CYS A O 1
ATOM 1223 N N . PHE A 1 166 ? 6.673 1.013 -7.675 1.00 93.56 166 PHE A N 1
ATOM 1224 C CA . PHE A 1 166 ? 7.130 1.604 -6.424 1.00 93.56 166 PHE A CA 1
ATOM 1225 C C . PHE A 1 166 ? 7.235 3.135 -6.511 1.00 93.56 166 PHE A C 1
ATOM 1227 O O . PHE A 1 166 ? 7.350 3.718 -7.595 1.00 93.56 166 PHE A O 1
ATOM 1234 N N . PRO A 1 167 ? 7.232 3.820 -5.359 1.00 91.25 167 PRO A N 1
ATOM 1235 C CA . PRO A 1 167 ? 7.762 5.173 -5.270 1.00 91.25 167 PRO A CA 1
ATOM 1236 C C . PRO A 1 167 ? 9.153 5.235 -5.908 1.00 91.25 167 PRO A C 1
ATOM 1238 O O . PRO A 1 167 ? 9.948 4.318 -5.738 1.00 91.25 167 PRO A O 1
ATOM 1241 N N . ASP A 1 168 ? 9.444 6.317 -6.626 1.00 92.38 168 ASP A N 1
ATOM 1242 C CA . ASP A 1 168 ? 10.750 6.524 -7.265 1.00 92.38 168 ASP A CA 1
ATOM 1243 C C . ASP A 1 168 ? 11.119 5.497 -8.361 1.00 92.38 168 ASP A C 1
ATOM 1245 O O . ASP A 1 168 ? 12.276 5.385 -8.763 1.00 92.38 168 ASP A O 1
ATOM 1249 N N . ALA A 1 169 ? 10.133 4.761 -8.891 1.00 93.00 169 ALA A N 1
ATOM 1250 C CA . ALA A 1 169 ? 10.359 3.668 -9.838 1.00 93.00 169 ALA A CA 1
ATOM 1251 C C . ALA A 1 169 ? 11.147 4.056 -11.101 1.00 93.00 169 ALA A C 1
ATOM 1253 O O . ALA A 1 169 ? 11.922 3.244 -11.589 1.00 93.00 169 ALA A O 1
ATOM 1254 N N . PHE A 1 170 ? 11.007 5.281 -11.618 1.00 92.06 170 PHE A N 1
ATOM 1255 C CA . PHE A 1 170 ? 11.771 5.727 -12.792 1.00 92.06 170 PHE A CA 1
ATOM 1256 C C . PHE A 1 170 ? 13.257 5.946 -12.489 1.00 92.06 170 PHE A C 1
ATOM 1258 O O . PHE A 1 170 ? 14.106 5.633 -13.323 1.00 92.06 170 PHE A O 1
ATOM 1265 N N . ASN A 1 171 ? 13.584 6.430 -11.289 1.00 91.12 171 ASN A N 1
ATOM 1266 C CA . ASN A 1 171 ? 14.971 6.544 -10.849 1.00 91.12 171 ASN A CA 1
ATOM 1267 C C . ASN A 1 171 ? 15.559 5.161 -10.565 1.00 91.12 171 ASN A C 1
ATOM 1269 O O . ASN A 1 171 ? 16.689 4.898 -10.960 1.00 91.12 171 ASN A O 1
ATOM 1273 N N . LEU A 1 172 ? 14.780 4.249 -9.973 1.00 90.62 172 LEU A N 1
ATOM 1274 C CA . LEU A 1 172 ? 15.182 2.847 -9.827 1.00 90.62 172 LEU A CA 1
ATOM 1275 C C . LEU A 1 172 ? 15.409 2.179 -11.197 1.00 90.62 172 LEU A C 1
ATOM 1277 O O . LEU A 1 172 ? 16.412 1.502 -11.394 1.00 90.62 172 LEU A O 1
ATOM 1281 N N . ALA A 1 173 ? 14.541 2.412 -12.180 1.00 92.69 173 ALA A N 1
ATOM 1282 C CA . ALA A 1 173 ? 14.729 1.885 -13.533 1.00 92.69 173 ALA A CA 1
ATOM 1283 C C . ALA A 1 173 ? 15.993 2.468 -14.189 1.00 92.69 173 ALA A C 1
ATOM 1285 O O . ALA A 1 173 ? 16.802 1.733 -14.748 1.00 92.69 173 ALA A O 1
ATOM 1286 N N . SER A 1 174 ? 16.220 3.776 -14.033 1.00 90.31 174 SER A N 1
ATOM 1287 C CA . SER A 1 174 ? 17.431 4.457 -14.520 1.00 90.31 174 SER A CA 1
ATOM 1288 C C . SER A 1 174 ? 18.706 3.970 -13.819 1.00 90.31 174 SER A C 1
ATOM 1290 O O . SER A 1 174 ? 19.788 4.006 -14.398 1.00 90.31 174 SER A O 1
ATOM 1292 N N . ALA A 1 175 ? 18.579 3.48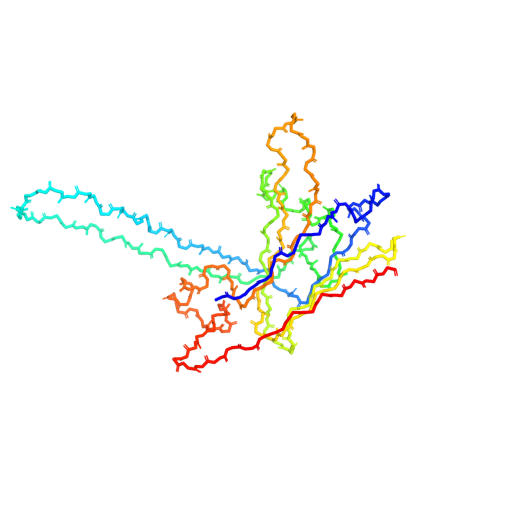4 -12.583 1.00 89.50 175 ALA A N 1
ATOM 1293 C CA . ALA A 1 175 ? 19.630 2.832 -11.809 1.00 89.50 175 ALA A CA 1
ATOM 1294 C C . ALA A 1 175 ? 19.893 1.372 -12.227 1.00 89.50 175 ALA A C 1
ATOM 1296 O O . ALA A 1 175 ? 20.770 0.726 -11.656 1.00 89.50 175 ALA A O 1
ATOM 1297 N N . GLY A 1 176 ? 19.146 0.844 -13.201 1.00 92.56 176 GLY A N 1
ATOM 1298 C CA . GLY A 1 176 ? 19.303 -0.515 -13.716 1.00 92.56 176 GLY A CA 1
ATOM 1299 C C . GLY A 1 176 ? 18.473 -1.579 -12.996 1.00 92.56 176 GLY A C 1
ATOM 1300 O O . GLY A 1 176 ? 18.670 -2.763 -13.264 1.00 92.56 176 GLY A O 1
ATOM 1301 N N . TYR A 1 177 ? 17.547 -1.207 -12.102 1.00 92.25 177 TYR A N 1
ATOM 1302 C CA . TYR A 1 177 ? 16.602 -2.179 -11.546 1.00 92.25 177 TYR A CA 1
ATOM 1303 C C . TYR A 1 177 ? 15.582 -2.590 -12.615 1.00 92.25 177 TYR A C 1
ATOM 1305 O O . TYR A 1 177 ? 15.033 -1.726 -13.305 1.00 92.25 177 TYR A O 1
ATOM 1313 N N . PRO A 1 178 ? 15.283 -3.889 -12.746 1.00 93.56 178 PRO A N 1
ATOM 1314 C CA . PRO A 1 178 ? 14.456 -4.365 -13.841 1.00 93.56 178 PRO A CA 1
ATOM 1315 C C . PRO A 1 178 ? 12.953 -4.092 -13.596 1.00 93.56 178 PRO A C 1
ATOM 1317 O O . PRO A 1 178 ? 12.548 -3.819 -12.454 1.00 93.56 178 PRO A O 1
ATOM 1320 N N . PRO A 1 179 ? 12.099 -4.138 -14.639 1.00 91.69 179 PRO A N 1
ATOM 1321 C CA . PRO A 1 179 ? 10.661 -3.858 -14.536 1.00 91.69 179 PRO A CA 1
ATOM 1322 C C . PRO A 1 179 ? 9.924 -4.692 -13.482 1.00 91.69 179 PRO A C 1
ATOM 1324 O O . PRO A 1 179 ? 9.032 -4.184 -12.810 1.00 91.69 179 PRO A O 1
ATOM 1327 N N . GLU A 1 180 ? 10.317 -5.946 -13.268 1.00 89.25 180 GLU A N 1
ATOM 1328 C CA . GLU A 1 180 ? 9.733 -6.821 -12.249 1.00 89.25 180 GLU A CA 1
ATOM 1329 C C . GLU A 1 180 ? 9.975 -6.334 -10.814 1.00 89.25 180 GLU A C 1
ATOM 1331 O O . GLU A 1 180 ? 9.153 -6.607 -9.935 1.00 89.25 180 GLU A O 1
ATOM 1336 N N . VAL A 1 181 ? 11.061 -5.585 -10.588 1.00 89.31 181 VAL A N 1
ATOM 1337 C CA . VAL A 1 181 ? 11.394 -4.969 -9.298 1.00 89.31 181 VAL A CA 1
ATOM 1338 C C . VAL A 1 181 ? 10.763 -3.589 -9.176 1.00 89.31 181 VAL A C 1
ATOM 1340 O O . VAL A 1 181 ? 10.229 -3.252 -8.128 1.00 89.31 181 VAL A O 1
ATOM 1343 N N . THR A 1 182 ? 10.825 -2.768 -10.223 1.00 92.19 182 THR A N 1
ATOM 1344 C CA . THR A 1 182 ? 10.353 -1.374 -10.162 1.00 92.19 182 THR A CA 1
ATOM 1345 C C . THR A 1 182 ? 8.841 -1.250 -10.339 1.00 92.19 182 THR A C 1
ATOM 1347 O O . THR A 1 182 ? 8.232 -0.311 -9.820 1.00 92.19 182 THR A O 1
ATOM 1350 N N . GLY A 1 183 ? 8.234 -2.196 -11.060 1.00 91.94 183 GLY A N 1
ATOM 1351 C CA . GLY A 1 183 ? 6.848 -2.183 -11.521 1.00 91.94 183 GLY A CA 1
ATOM 1352 C C . GLY A 1 183 ? 6.570 -1.173 -12.639 1.00 91.94 183 GLY A C 1
ATOM 1353 O O . GLY A 1 183 ? 5.417 -0.811 -12.882 1.00 91.94 183 GLY A O 1
ATOM 1354 N N . VAL A 1 184 ? 7.615 -0.660 -13.300 1.00 94.69 184 VAL A N 1
ATOM 1355 C CA . VAL A 1 184 ? 7.451 0.213 -14.469 1.00 94.69 184 VAL A CA 1
ATOM 1356 C C . VAL A 1 184 ? 6.881 -0.600 -15.628 1.00 94.69 184 VAL A C 1
ATOM 1358 O O . VAL A 1 184 ? 7.415 -1.643 -15.989 1.00 94.69 184 VAL A O 1
ATOM 1361 N N . ILE A 1 185 ? 5.804 -0.087 -16.217 1.00 94.38 185 ILE A N 1
ATOM 1362 C CA . ILE A 1 185 ? 5.206 -0.604 -17.447 1.00 94.38 185 ILE A CA 1
ATOM 1363 C C . ILE A 1 185 ? 5.439 0.460 -18.513 1.00 94.38 185 ILE A C 1
ATOM 1365 O O . ILE A 1 185 ? 4.930 1.579 -18.393 1.00 94.38 185 ILE A O 1
ATOM 1369 N N . GLU A 1 186 ? 6.238 0.121 -19.515 1.00 94.25 186 GLU A N 1
ATOM 1370 C CA . GLU A 1 186 ? 6.495 0.958 -20.682 1.00 94.25 186 GLU A CA 1
ATOM 1371 C C . GLU A 1 186 ? 5.574 0.517 -21.821 1.00 94.25 186 GLU A C 1
ATOM 1373 O O . GLU A 1 186 ? 5.419 -0.677 -22.063 1.00 94.25 186 GLU A O 1
ATOM 1378 N N . LEU A 1 187 ? 4.926 1.481 -22.475 1.00 95.81 187 LEU A N 1
ATOM 1379 C CA . LEU A 1 187 ? 4.020 1.246 -23.597 1.00 95.81 187 LEU A CA 1
ATOM 1380 C C . LEU A 1 187 ? 4.590 1.935 -24.833 1.00 95.81 187 LEU A C 1
ATOM 1382 O O . LEU A 1 187 ? 4.875 3.136 -24.794 1.00 95.81 187 LEU A O 1
ATOM 1386 N N . ALA A 1 188 ? 4.711 1.205 -25.935 1.00 97.06 188 ALA A N 1
ATOM 1387 C CA . ALA A 1 188 ? 5.051 1.790 -27.222 1.00 97.06 188 ALA A CA 1
ATOM 1388 C C . ALA A 1 188 ? 3.895 2.666 -27.756 1.00 97.06 188 ALA A C 1
ATOM 1390 O O . ALA A 1 188 ? 2.739 2.519 -27.340 1.00 97.06 188 ALA A O 1
ATOM 1391 N N . PRO A 1 189 ? 4.156 3.584 -28.707 1.00 97.81 189 PRO A N 1
ATOM 1392 C CA . PRO A 1 189 ? 3.098 4.372 -29.330 1.00 97.81 189 PRO A CA 1
ATOM 1393 C C . PRO A 1 189 ? 1.987 3.488 -29.918 1.00 97.81 189 PRO A C 1
ATOM 1395 O O . PRO A 1 189 ? 2.233 2.654 -30.785 1.00 97.81 189 PRO A O 1
ATOM 1398 N N . GLY A 1 190 ? 0.754 3.696 -29.455 1.00 98.12 190 GLY A N 1
ATOM 1399 C CA . GLY A 1 190 ? -0.423 2.929 -29.876 1.00 98.12 190 GLY A CA 1
ATOM 1400 C C . GLY A 1 190 ? -0.746 1.712 -29.004 1.00 98.12 190 GLY A C 1
ATOM 1401 O O . GLY A 1 190 ? -1.852 1.180 -29.113 1.00 98.12 190 GLY A O 1
ATOM 1402 N N . GLU A 1 191 ? 0.153 1.303 -28.107 1.00 98.19 191 GLU A N 1
ATOM 1403 C CA . GLU A 1 191 ? -0.139 0.257 -27.129 1.00 98.19 191 GLU A CA 1
ATOM 1404 C C . GLU A 1 191 ? -1.097 0.744 -26.038 1.00 98.19 191 GLU A C 1
ATOM 1406 O O . GLU A 1 191 ? -1.245 1.938 -25.762 1.00 98.19 191 GLU A O 1
ATOM 1411 N N . GLN A 1 192 ? -1.780 -0.214 -25.414 1.00 97.25 192 GLN A N 1
ATOM 1412 C CA . GLN A 1 192 ? -2.746 0.038 -24.354 1.00 97.25 192 GLN A CA 1
ATOM 1413 C C . GLN A 1 192 ? -2.442 -0.854 -23.162 1.00 97.25 192 GLN A C 1
ATOM 1415 O O . GLN A 1 192 ? -2.239 -2.056 -23.311 1.00 97.25 192 GLN A O 1
ATOM 1420 N N . TRP A 1 193 ? -2.517 -0.271 -21.971 1.00 96.56 193 TRP A N 1
ATOM 1421 C CA . TRP A 1 193 ? -2.551 -1.018 -20.724 1.00 96.56 193 TRP A CA 1
ATOM 1422 C C . TRP A 1 193 ? -3.994 -1.177 -20.234 1.00 96.56 193 TRP A C 1
ATOM 1424 O O . TRP A 1 193 ? -4.809 -0.258 -20.362 1.00 96.56 193 TRP A O 1
ATOM 1434 N N . ARG A 1 194 ? -4.314 -2.343 -19.663 1.00 96.88 194 ARG A N 1
ATOM 1435 C CA . ARG A 1 194 ? -5.621 -2.644 -19.069 1.00 96.88 194 ARG A CA 1
ATOM 1436 C C . ARG A 1 194 ? -5.419 -3.332 -17.728 1.00 96.88 194 ARG A C 1
ATOM 1438 O O . ARG A 1 194 ? -5.007 -4.482 -17.683 1.00 96.88 194 ARG A O 1
ATOM 1445 N N . GLY A 1 195 ? -5.783 -2.644 -16.656 1.00 95.94 195 GLY A N 1
ATOM 1446 C CA . GLY A 1 195 ? -5.854 -3.218 -15.319 1.00 95.94 195 GLY A CA 1
ATOM 1447 C C . GLY A 1 195 ? -7.240 -3.065 -14.716 1.00 95.94 195 GLY A C 1
ATOM 1448 O O . GLY A 1 195 ? -8.099 -2.357 -15.245 1.00 95.94 195 GLY A O 1
ATOM 1449 N N . TRP A 1 196 ? -7.452 -3.721 -13.582 1.00 97.62 196 TRP A N 1
ATOM 1450 C CA . TRP A 1 196 ? -8.674 -3.569 -12.803 1.00 97.62 196 TRP A CA 1
ATOM 1451 C C . TRP A 1 196 ? -8.358 -3.464 -11.315 1.00 97.62 196 TRP A C 1
ATOM 1453 O O . TRP A 1 196 ? -7.348 -3.975 -10.832 1.00 97.62 196 TRP A O 1
ATOM 1463 N N . VAL A 1 197 ? -9.261 -2.796 -10.603 1.00 98.06 197 VAL A N 1
ATOM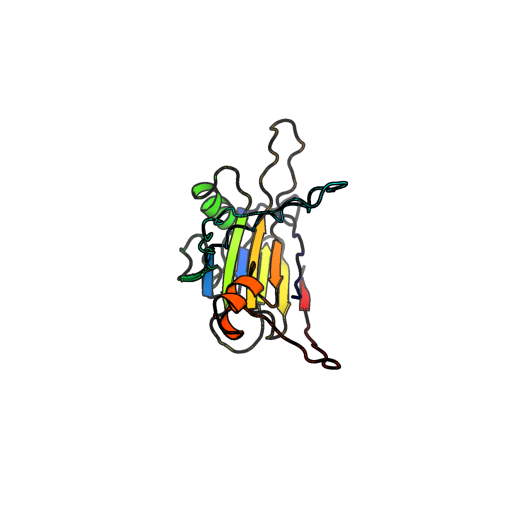 1464 C CA . VAL A 1 197 ? -9.306 -2.725 -9.144 1.00 98.06 197 VAL A CA 1
ATOM 1465 C C . VAL A 1 197 ? -10.740 -3.030 -8.733 1.00 98.06 197 VAL A C 1
ATOM 1467 O O . VAL A 1 197 ? -11.677 -2.435 -9.265 1.00 98.06 197 VAL A O 1
ATOM 1470 N N . ARG A 1 198 ? -10.915 -3.961 -7.802 1.00 98.31 198 ARG A N 1
ATOM 1471 C CA . ARG A 1 198 ? -12.201 -4.297 -7.196 1.00 98.31 198 ARG A CA 1
ATOM 1472 C C . ARG A 1 198 ? -12.160 -3.876 -5.739 1.00 98.31 198 ARG A C 1
ATOM 1474 O O . ARG A 1 198 ? -11.262 -4.295 -5.019 1.00 98.31 198 ARG A O 1
ATOM 1481 N N . ILE A 1 199 ? -13.137 -3.077 -5.324 1.00 98.19 199 ILE A N 1
ATOM 1482 C CA . ILE A 1 199 ? -13.354 -2.723 -3.920 1.00 98.19 199 ILE A CA 1
ATOM 1483 C C . ILE A 1 199 ? -14.677 -3.358 -3.501 1.00 98.19 199 ILE A C 1
ATOM 1485 O O . ILE A 1 199 ? -15.716 -3.046 -4.081 1.00 98.19 199 ILE A O 1
ATOM 1489 N N . GLY A 1 200 ? -14.623 -4.280 -2.546 1.00 98.00 200 GLY A N 1
ATOM 1490 C CA . GLY A 1 200 ? -15.788 -4.935 -1.962 1.00 98.00 200 GLY A CA 1
ATOM 1491 C C . GLY A 1 200 ? -16.016 -4.448 -0.537 1.00 98.00 200 GLY A C 1
ATOM 1492 O O . GLY A 1 200 ? -15.056 -4.276 0.211 1.00 98.00 200 GLY A O 1
ATOM 1493 N N . VAL A 1 201 ? -17.278 -4.242 -0.165 1.00 96.81 201 VAL A N 1
ATOM 1494 C CA . VAL A 1 201 ? -17.688 -3.917 1.207 1.00 96.81 201 VAL A CA 1
ATOM 1495 C C . VAL A 1 201 ? -18.731 -4.937 1.643 1.00 96.81 201 VAL A C 1
ATOM 1497 O O . VAL A 1 201 ? -19.669 -5.203 0.892 1.00 96.81 201 VAL A O 1
ATOM 1500 N N . THR A 1 202 ? -18.562 -5.502 2.833 1.00 96.44 202 THR A N 1
ATOM 1501 C CA . THR A 1 202 ? -19.556 -6.355 3.496 1.00 96.44 202 THR A CA 1
ATOM 1502 C C . THR A 1 202 ? -19.939 -5.729 4.829 1.00 96.44 202 THR A C 1
ATOM 1504 O O . THR A 1 202 ? -19.076 -5.150 5.493 1.00 96.44 202 THR A O 1
ATOM 1507 N N . CYS A 1 203 ? -21.216 -5.822 5.185 1.00 91.19 203 CYS A N 1
ATOM 1508 C CA . CYS A 1 203 ? -21.802 -5.331 6.427 1.00 91.19 203 CYS A CA 1
ATOM 1509 C C . CYS A 1 203 ? -23.070 -6.120 6.766 1.00 91.19 203 CYS A C 1
ATOM 1511 O O . CYS A 1 203 ? -23.617 -6.747 5.823 1.00 91.19 203 CYS A O 1
#

Nearest PDB structures (foldseek):
  3nre-assembly4_D  TM=6.751E-01  e=1.332E-03  Escherichia coli K-12

Secondary structure (DSSP, 8-state):
--EE---EESSSSTT--GGG-EEEES--EEEEEEPPP-----------S-------------PPPPEEEEEPPPTTT--TT-EEHHHHHHHHHTT-TTPPEEEEEE--S-SS--EEEEEETTTTEEEEEEE-TT--EEEEEEPPPPSSTTS--PPPEEEEEEESS-TTHHHHHHTT--HHHH------TT------EEEEEE-

pLDDT: mean 85.39, std 13.55, range [49.66, 98.31]